Protein AF-A0A939Z9Q6-F1 (afdb_monomer)

Structure (mmCIF, N/CA/C/O backbone):
data_AF-A0A939Z9Q6-F1
#
_entry.id   AF-A0A939Z9Q6-F1
#
loop_
_atom_site.group_PDB
_atom_site.id
_atom_site.type_symbol
_atom_site.label_atom_id
_atom_site.label_alt_id
_atom_site.label_comp_id
_atom_site.label_asym_id
_atom_site.label_entity_id
_atom_site.label_seq_id
_atom_site.pdbx_PDB_ins_code
_atom_site.Cartn_x
_atom_site.Cartn_y
_atom_site.Cartn_z
_atom_site.occupancy
_atom_site.B_iso_or_equiv
_atom_site.auth_seq_id
_atom_site.auth_comp_id
_atom_site.auth_asym_id
_atom_site.auth_atom_id
_atom_site.pdbx_PDB_model_num
ATOM 1 N N . MET A 1 1 ? -40.295 -1.162 8.706 1.00 35.62 1 MET A N 1
ATOM 2 C CA . MET A 1 1 ? -39.148 -0.318 9.096 1.00 35.62 1 MET A CA 1
ATOM 3 C C . MET A 1 1 ? -37.948 -1.238 9.236 1.00 35.62 1 MET A C 1
ATOM 5 O O . MET A 1 1 ? -37.795 -1.880 10.264 1.00 35.62 1 MET A O 1
ATOM 9 N N . ALA A 1 2 ? -37.207 -1.435 8.145 1.00 33.62 2 ALA A N 1
ATOM 10 C CA . ALA A 1 2 ? -35.994 -2.243 8.157 1.00 33.62 2 ALA A CA 1
ATOM 11 C C . ALA A 1 2 ? -34.845 -1.337 8.605 1.00 33.62 2 ALA A C 1
ATOM 13 O O . ALA A 1 2 ? -34.666 -0.268 8.030 1.00 33.62 2 ALA A O 1
ATOM 14 N N . ASN A 1 3 ? -34.125 -1.742 9.651 1.00 34.44 3 ASN A N 1
ATOM 15 C CA . ASN A 1 3 ? -32.911 -1.071 10.098 1.00 34.44 3 ASN A CA 1
ATOM 16 C C . ASN A 1 3 ? -31.889 -1.083 8.957 1.00 34.44 3 ASN A C 1
ATOM 18 O O . ASN A 1 3 ? -31.290 -2.116 8.655 1.00 34.44 3 ASN A O 1
ATOM 22 N N . GLU A 1 4 ? -31.718 0.071 8.324 1.00 37.16 4 GLU A N 1
ATOM 23 C CA . GLU A 1 4 ? -30.599 0.387 7.453 1.00 37.16 4 GLU A CA 1
ATOM 24 C C . GLU A 1 4 ? -29.361 0.448 8.356 1.00 37.16 4 GLU A C 1
ATOM 26 O O . GLU A 1 4 ? -29.079 1.457 8.999 1.00 37.16 4 GLU A O 1
ATOM 31 N N . PHE A 1 5 ? -28.680 -0.689 8.525 1.00 41.81 5 PHE A N 1
ATOM 32 C CA . PHE A 1 5 ? -27.344 -0.681 9.106 1.00 41.81 5 PHE A CA 1
ATOM 33 C C . PHE A 1 5 ? -26.499 0.248 8.239 1.00 41.81 5 PHE A C 1
ATOM 35 O O . PHE A 1 5 ? -26.365 0.020 7.036 1.00 41.81 5 PHE A O 1
ATOM 42 N N . ASP A 1 6 ? -25.967 1.302 8.849 1.00 52.78 6 ASP A N 1
ATOM 43 C CA . ASP A 1 6 ? -25.009 2.209 8.233 1.00 52.78 6 ASP A CA 1
ATOM 44 C C . ASP A 1 6 ? -23.746 1.410 7.857 1.00 52.78 6 ASP A C 1
ATOM 46 O O . ASP A 1 6 ? -22.793 1.313 8.629 1.00 52.78 6 ASP A O 1
ATOM 50 N N . ASN A 1 7 ? -23.758 0.781 6.673 1.00 60.38 7 ASN A N 1
ATOM 51 C CA . ASN A 1 7 ? -22.701 -0.086 6.123 1.00 60.38 7 ASN A CA 1
ATOM 52 C C . ASN A 1 7 ? -21.362 0.646 5.909 1.00 60.38 7 ASN A C 1
ATOM 54 O O . ASN A 1 7 ? -20.427 0.090 5.336 1.00 60.38 7 ASN A O 1
ATOM 58 N N . THR A 1 8 ? -21.265 1.905 6.326 1.00 69.19 8 THR A N 1
ATOM 59 C CA . THR A 1 8 ? -20.089 2.747 6.154 1.00 69.19 8 THR A CA 1
ATOM 60 C C . THR A 1 8 ? -19.214 2.818 7.404 1.00 69.19 8 THR A C 1
ATOM 62 O O . THR A 1 8 ? -18.057 3.228 7.295 1.00 69.19 8 THR A O 1
ATOM 65 N N . LYS A 1 9 ? -19.721 2.398 8.574 1.00 82.88 9 LYS A N 1
ATOM 66 C CA . LYS A 1 9 ? -18.991 2.431 9.848 1.00 82.88 9 LYS A CA 1
ATOM 67 C C . LYS A 1 9 ? -18.775 1.033 10.406 1.00 82.88 9 LYS A C 1
ATOM 69 O O . LYS A 1 9 ? -19.718 0.288 10.654 1.00 82.88 9 LYS A O 1
ATOM 74 N N . GLY A 1 10 ? -17.517 0.707 10.669 1.00 86.81 10 GLY A N 1
ATOM 75 C CA . GLY A 1 10 ? -17.104 -0.576 11.213 1.00 86.81 10 GLY A CA 1
ATOM 76 C C . GLY A 1 10 ? -15.925 -1.180 10.464 1.00 86.81 10 GLY A C 1
ATOM 77 O O . GLY A 1 10 ? -15.583 -0.795 9.344 1.00 86.81 10 GLY A O 1
ATOM 78 N N . PHE A 1 11 ? -15.305 -2.161 11.112 1.00 90.62 11 PHE A N 1
ATOM 79 C CA . PHE A 1 11 ? -14.260 -2.966 10.500 1.00 90.62 11 PHE A CA 1
ATOM 80 C C . PHE A 1 11 ? -14.839 -4.224 9.866 1.00 90.62 11 PHE A C 1
ATOM 82 O O . PHE A 1 11 ? -15.727 -4.873 10.427 1.00 90.62 11 PHE A O 1
ATOM 89 N N . SER A 1 12 ? -14.265 -4.610 8.735 1.00 88.38 12 SER A N 1
ATOM 90 C CA . SER A 1 12 ? -14.662 -5.790 7.996 1.00 88.38 12 SER A CA 1
ATOM 91 C C . SER A 1 12 ? -14.357 -7.069 8.779 1.00 88.38 12 SER A C 1
ATOM 93 O O . SER A 1 12 ? -13.372 -7.165 9.522 1.00 88.38 12 SER A O 1
ATOM 95 N N . ARG A 1 13 ? -15.205 -8.085 8.574 1.00 86.62 13 ARG A N 1
ATOM 96 C CA . ARG A 1 13 ? -14.999 -9.459 9.076 1.00 86.62 13 ARG A CA 1
ATOM 97 C C . ARG A 1 13 ? -14.302 -10.376 8.060 1.00 86.62 13 ARG A C 1
ATOM 99 O O . ARG A 1 13 ? -14.075 -11.556 8.316 1.00 86.62 13 ARG A O 1
ATOM 106 N N . LEU A 1 14 ? -13.997 -9.851 6.874 1.00 85.69 14 LEU A N 1
ATOM 107 C CA . LEU A 1 14 ? -13.298 -10.587 5.822 1.00 85.69 14 LEU A CA 1
ATOM 108 C C . LEU A 1 14 ? -11.850 -10.967 6.165 1.00 85.69 14 LEU A C 1
ATOM 110 O O . LEU A 1 14 ? -11.441 -12.047 5.748 1.00 85.69 14 LEU A O 1
ATOM 114 N N . PRO A 1 15 ? -11.071 -10.179 6.934 1.00 85.06 15 PRO A N 1
ATOM 115 C CA . PRO A 1 15 ? -9.715 -10.569 7.321 1.00 85.06 15 PRO A CA 1
ATOM 116 C C . PRO A 1 15 ? -9.651 -11.887 8.107 1.00 85.06 15 PRO A C 1
ATOM 118 O O . PRO A 1 15 ? -8.626 -12.562 8.067 1.00 85.06 15 PRO A O 1
ATOM 121 N N . GLN A 1 16 ? -10.733 -12.270 8.797 1.00 81.06 16 GLN A N 1
ATOM 122 C CA . GLN A 1 16 ? -10.850 -13.551 9.498 1.00 81.06 16 GLN A CA 1
ATOM 123 C C . GLN A 1 16 ? -11.240 -14.715 8.569 1.00 81.06 16 GLN A C 1
ATOM 125 O O . GLN A 1 16 ? -11.123 -15.875 8.962 1.00 81.06 16 GLN A O 1
ATOM 130 N N . ASN A 1 17 ? -11.702 -14.440 7.344 1.00 87.38 17 ASN A N 1
ATOM 131 C CA . ASN A 1 17 ? -12.083 -15.473 6.387 1.00 87.38 17 ASN A CA 1
ATOM 132 C C . ASN A 1 17 ? -10.823 -16.088 5.734 1.00 87.38 17 ASN A C 1
ATOM 134 O O . ASN A 1 17 ? -10.041 -15.362 5.107 1.00 87.38 17 ASN A O 1
ATOM 138 N N . PRO A 1 18 ? -10.619 -17.419 5.816 1.00 87.69 18 PRO A N 1
ATOM 139 C CA . PRO A 1 18 ? -9.482 -18.081 5.177 1.00 87.69 18 PRO A CA 1
ATOM 140 C C . PRO A 1 18 ? -9.419 -17.870 3.657 1.00 87.69 18 PRO A C 1
ATOM 142 O O . PRO A 1 18 ? -8.317 -17.814 3.112 1.00 87.69 18 PRO A O 1
ATOM 145 N N . GLU A 1 19 ? -10.561 -17.708 2.982 1.00 89.69 19 GLU A N 1
ATOM 146 C CA . GLU A 1 19 ? -10.638 -17.453 1.537 1.00 89.69 19 GLU A CA 1
ATOM 147 C C . GLU A 1 19 ? -9.985 -16.113 1.167 1.00 89.69 19 GLU A C 1
ATOM 149 O O . GLU A 1 19 ? -9.129 -16.054 0.285 1.00 89.69 19 GLU A O 1
ATOM 154 N N . PHE A 1 20 ? -10.281 -15.050 1.923 1.00 90.75 20 PHE A N 1
ATOM 155 C CA . PHE A 1 20 ? -9.676 -13.731 1.716 1.00 90.75 20 PHE A CA 1
ATOM 156 C C . PHE A 1 20 ? -8.153 -13.767 1.913 1.00 90.75 20 PHE A C 1
ATOM 158 O O . PHE A 1 20 ? -7.384 -13.157 1.164 1.00 90.75 20 PHE A O 1
ATOM 165 N N . ILE A 1 21 ? -7.695 -14.508 2.924 1.00 90.62 21 ILE A N 1
ATOM 166 C CA . ILE A 1 21 ? -6.266 -14.685 3.188 1.00 90.62 21 ILE A CA 1
ATOM 167 C C . ILE A 1 21 ? -5.588 -15.484 2.069 1.00 90.62 21 ILE A C 1
ATOM 169 O O . ILE A 1 21 ? -4.436 -15.187 1.729 1.00 90.62 21 ILE A O 1
ATOM 173 N N . ASP A 1 22 ? -6.257 -16.478 1.481 1.00 92.19 22 ASP A N 1
ATOM 174 C CA . ASP A 1 22 ? -5.711 -17.204 0.333 1.00 92.19 22 ASP A CA 1
ATOM 175 C C . ASP A 1 22 ? -5.616 -16.318 -0.914 1.00 92.19 22 ASP A C 1
ATOM 177 O O . ASP A 1 22 ? -4.564 -16.287 -1.559 1.00 92.19 22 ASP A O 1
ATOM 181 N N . ASP A 1 23 ? -6.624 -15.484 -1.175 1.00 92.94 23 ASP A N 1
ATOM 182 C CA . ASP A 1 23 ? -6.569 -14.472 -2.233 1.00 92.94 23 ASP A CA 1
ATOM 183 C C . ASP A 1 23 ? -5.412 -13.488 -2.022 1.00 92.94 23 ASP A C 1
ATOM 185 O O . ASP A 1 23 ? -4.654 -13.188 -2.954 1.00 92.94 23 ASP A O 1
ATOM 189 N N . MET A 1 24 ? -5.189 -13.033 -0.785 1.00 94.38 24 MET A N 1
ATOM 190 C CA . MET A 1 24 ? -4.053 -12.172 -0.442 1.00 94.38 24 MET A CA 1
ATOM 191 C C . MET A 1 24 ? -2.714 -12.878 -0.689 1.00 94.38 24 MET A C 1
ATOM 193 O O . MET A 1 24 ? -1.799 -12.304 -1.293 1.00 94.38 24 MET A O 1
ATOM 197 N N . LYS A 1 25 ? -2.589 -14.156 -0.305 1.00 93.88 25 LYS A N 1
ATOM 198 C CA . LYS A 1 25 ? -1.399 -14.967 -0.616 1.00 93.88 25 LYS A CA 1
ATOM 199 C C . LYS A 1 25 ? -1.210 -15.113 -2.120 1.00 93.88 25 LYS A C 1
ATOM 201 O O . LYS A 1 25 ? -0.086 -14.963 -2.605 1.00 93.88 25 LYS A O 1
ATOM 206 N N . LYS A 1 26 ? -2.275 -15.396 -2.869 1.00 93.94 26 LYS A N 1
ATOM 207 C CA . LYS A 1 26 ? -2.253 -15.535 -4.328 1.00 93.94 26 LYS A CA 1
ATOM 208 C C . LYS A 1 26 ? -1.806 -14.237 -4.989 1.00 93.94 26 LYS A C 1
ATOM 210 O O . LYS A 1 26 ? -0.935 -14.282 -5.856 1.00 93.94 26 LYS A O 1
ATOM 215 N N . TYR A 1 27 ? -2.299 -13.089 -4.531 1.00 93.06 27 TYR A N 1
ATOM 216 C CA . TYR A 1 27 ? -1.882 -11.770 -5.002 1.00 93.06 27 TYR A CA 1
ATOM 217 C C . TYR A 1 27 ? -0.390 -11.494 -4.751 1.00 93.06 27 TYR A C 1
ATOM 219 O O . TYR A 1 27 ? 0.339 -11.100 -5.670 1.00 93.06 27 TYR A O 1
ATOM 227 N N . LEU A 1 28 ? 0.103 -11.764 -3.537 1.00 92.12 28 LEU A N 1
ATOM 228 C CA . LEU A 1 28 ? 1.521 -11.596 -3.198 1.00 92.12 28 LEU A CA 1
ATOM 229 C C . LEU A 1 28 ? 2.416 -12.551 -4.001 1.00 92.12 28 LEU A C 1
ATOM 231 O O . LEU A 1 28 ? 3.438 -12.132 -4.543 1.00 92.12 28 LEU A O 1
ATOM 235 N N . ARG A 1 29 ? 2.016 -13.820 -4.152 1.00 92.19 29 ARG A N 1
ATOM 236 C CA . ARG A 1 29 ? 2.731 -14.802 -4.985 1.00 92.19 29 ARG A CA 1
ATOM 237 C C . ARG A 1 29 ? 2.717 -14.419 -6.460 1.00 92.19 29 ARG A C 1
ATOM 239 O O . ARG A 1 29 ? 3.704 -14.650 -7.145 1.00 92.19 29 ARG A O 1
ATOM 246 N N . LYS A 1 30 ? 1.624 -13.843 -6.963 1.00 91.19 30 LYS A N 1
ATOM 247 C CA . LYS A 1 30 ? 1.538 -13.350 -8.342 1.00 91.19 30 LYS A CA 1
ATOM 248 C C . LYS A 1 30 ? 2.529 -12.206 -8.558 1.00 91.19 30 LYS A C 1
ATOM 250 O O . LYS A 1 30 ? 3.285 -12.239 -9.521 1.00 91.19 30 LYS A O 1
ATOM 255 N N . THR A 1 31 ? 2.591 -11.261 -7.619 1.00 86.19 31 THR A N 1
ATOM 256 C CA . THR A 1 31 ? 3.585 -10.172 -7.618 1.00 86.19 31 THR A CA 1
ATOM 257 C C . THR A 1 31 ? 5.016 -10.716 -7.606 1.00 86.19 31 THR A C 1
ATOM 259 O O . THR A 1 31 ? 5.846 -10.284 -8.403 1.00 86.19 31 THR A O 1
ATOM 262 N N . LEU A 1 32 ? 5.286 -11.722 -6.768 1.00 86.88 32 LEU A N 1
ATOM 263 C CA . LEU A 1 32 ? 6.575 -12.414 -6.717 1.00 86.88 32 LEU A CA 1
ATOM 264 C C . LEU A 1 32 ? 6.919 -13.093 -8.053 1.00 86.88 32 LEU A C 1
ATOM 266 O O . LEU A 1 32 ? 8.017 -12.910 -8.569 1.00 86.88 32 LEU A O 1
ATOM 270 N N . LYS A 1 33 ? 5.977 -13.847 -8.634 1.00 89.06 33 LYS A N 1
ATOM 271 C CA . LYS A 1 33 ? 6.156 -14.520 -9.929 1.00 89.06 33 LYS A CA 1
ATOM 272 C C . LYS A 1 33 ? 6.471 -13.520 -11.036 1.00 89.06 33 LYS A C 1
ATOM 274 O O . LYS A 1 33 ? 7.398 -13.756 -11.800 1.00 89.06 33 LYS A O 1
ATOM 279 N N . TYR A 1 34 ? 5.753 -12.399 -11.102 1.00 86.50 34 TYR A N 1
ATOM 280 C CA . TYR A 1 34 ? 6.042 -11.368 -12.097 1.00 86.50 34 TYR A CA 1
ATOM 281 C C . TYR A 1 34 ? 7.429 -10.766 -11.920 1.00 86.50 34 TYR A C 1
ATOM 283 O O . TYR A 1 34 ? 8.133 -10.647 -12.912 1.00 86.50 34 TYR A O 1
ATOM 291 N N . ALA A 1 35 ? 7.847 -10.460 -10.688 1.00 83.62 35 ALA A N 1
ATOM 292 C CA . ALA A 1 35 ? 9.195 -9.957 -10.431 1.00 83.62 35 ALA A CA 1
ATOM 293 C C . ALA A 1 35 ? 10.280 -10.962 -10.864 1.00 83.62 35 ALA A C 1
ATOM 295 O O . ALA A 1 35 ? 11.277 -10.572 -11.464 1.00 83.62 35 ALA A O 1
ATOM 296 N N . MET A 1 36 ? 10.067 -12.258 -10.616 1.00 85.12 36 MET A N 1
ATOM 297 C CA . MET A 1 36 ? 11.006 -13.317 -11.003 1.00 85.12 36 MET A CA 1
ATOM 298 C C . MET A 1 36 ? 11.053 -13.561 -12.515 1.00 85.12 36 MET A C 1
ATOM 300 O O . MET A 1 36 ? 12.114 -13.876 -13.041 1.00 85.12 36 MET A O 1
ATOM 304 N N . ILE A 1 37 ? 9.925 -13.417 -13.216 1.00 88.38 37 ILE A N 1
ATOM 305 C CA . ILE A 1 37 ? 9.831 -13.624 -14.670 1.00 88.38 37 ILE A CA 1
ATOM 306 C C . ILE A 1 37 ? 10.294 -12.382 -15.443 1.00 88.38 37 ILE A C 1
ATOM 308 O O . ILE A 1 37 ? 10.905 -12.508 -16.501 1.00 88.38 37 ILE A O 1
ATOM 312 N N . SER A 1 38 ? 10.045 -11.171 -14.936 1.00 85.56 38 SER A N 1
ATOM 313 C CA . SER A 1 38 ? 10.388 -9.939 -15.654 1.00 85.56 38 SER A CA 1
ATOM 314 C C . SER A 1 38 ? 11.895 -9.731 -15.781 1.00 85.56 38 SER A C 1
ATOM 316 O O . SER A 1 38 ? 12.354 -9.262 -16.816 1.00 85.56 38 SER A O 1
ATOM 318 N N . VAL A 1 39 ? 12.673 -10.091 -14.756 1.00 85.62 39 VAL A N 1
ATOM 319 C CA . VAL A 1 39 ? 14.136 -9.913 -14.753 1.00 85.62 39 VAL A CA 1
ATOM 320 C C . VAL A 1 39 ? 14.832 -10.670 -15.900 1.00 85.62 39 VAL A C 1
ATOM 322 O O . VAL A 1 39 ? 15.551 -10.017 -16.658 1.00 85.62 39 VAL A O 1
ATOM 325 N N . PRO A 1 40 ? 14.625 -11.989 -16.108 1.00 85.44 40 PRO A N 1
ATOM 326 C CA . PRO A 1 40 ? 15.260 -12.703 -17.215 1.00 85.44 40 PRO A CA 1
ATOM 327 C C . PRO A 1 40 ? 14.759 -12.233 -18.583 1.00 85.44 40 PRO A C 1
ATOM 329 O O . PRO A 1 40 ? 15.553 -12.164 -19.515 1.00 85.44 40 PRO A O 1
ATOM 332 N N . ILE A 1 41 ? 13.484 -11.849 -18.715 1.00 89.69 41 ILE A N 1
ATOM 333 C CA . ILE A 1 41 ? 12.963 -11.292 -19.975 1.00 89.69 41 ILE A CA 1
ATOM 334 C C . ILE A 1 41 ? 13.691 -9.991 -20.323 1.00 89.69 41 ILE A C 1
ATOM 336 O O . ILE A 1 41 ? 14.186 -9.846 -21.438 1.00 89.69 41 ILE A O 1
ATOM 340 N N . ILE A 1 42 ? 13.802 -9.064 -19.367 1.00 86.12 42 ILE A N 1
ATOM 341 C CA . ILE A 1 42 ? 14.524 -7.799 -19.563 1.00 86.12 42 ILE A CA 1
ATOM 342 C C . ILE A 1 42 ? 15.987 -8.074 -19.921 1.00 86.12 42 ILE A C 1
ATOM 344 O O . ILE A 1 42 ? 16.526 -7.437 -20.822 1.00 86.12 42 ILE A O 1
ATOM 348 N N . TYR A 1 43 ? 16.617 -9.053 -19.273 1.00 84.00 43 TYR A N 1
ATOM 349 C CA . TYR A 1 43 ? 17.988 -9.441 -19.586 1.00 84.00 43 TYR A CA 1
ATOM 350 C C . TYR A 1 43 ? 18.148 -9.953 -21.023 1.00 84.00 43 TYR A C 1
ATOM 352 O O . TYR A 1 43 ? 19.028 -9.482 -21.740 1.00 84.00 43 TYR A O 1
ATOM 360 N N . ILE A 1 44 ? 17.273 -10.858 -21.474 1.00 88.44 44 ILE A N 1
ATOM 361 C CA . ILE A 1 44 ? 17.285 -11.370 -22.853 1.00 88.44 44 ILE A CA 1
ATOM 362 C C . ILE A 1 44 ? 17.115 -10.220 -23.852 1.00 88.44 44 ILE A C 1
ATOM 364 O O . ILE A 1 44 ? 17.838 -10.154 -24.843 1.00 88.44 44 ILE A O 1
ATOM 368 N N . VAL A 1 45 ? 16.214 -9.274 -23.572 1.00 88.88 45 VAL A N 1
ATOM 369 C CA . VAL A 1 45 ? 16.022 -8.082 -24.413 1.00 88.88 45 VAL A CA 1
ATOM 370 C C . VAL A 1 45 ? 17.300 -7.242 -24.486 1.00 88.88 45 VAL A C 1
ATOM 372 O O . VAL A 1 45 ? 17.703 -6.847 -25.579 1.00 88.88 45 VAL A O 1
ATOM 375 N N . VAL A 1 46 ? 17.979 -7.012 -23.357 1.00 84.06 46 VAL A N 1
ATOM 376 C CA . VAL A 1 46 ? 19.261 -6.289 -23.330 1.00 84.06 46 VAL A CA 1
ATOM 377 C C . VAL A 1 46 ? 20.316 -7.021 -24.165 1.00 84.06 46 VAL A C 1
ATOM 379 O O . VAL A 1 46 ? 20.995 -6.376 -24.963 1.00 84.06 46 VAL A O 1
ATOM 382 N N . LEU A 1 47 ? 20.421 -8.351 -24.064 1.00 83.25 47 LEU A N 1
ATOM 383 C CA . LEU A 1 47 ? 21.357 -9.152 -24.867 1.00 83.25 47 LEU A CA 1
ATOM 384 C C . LEU A 1 47 ? 21.079 -9.059 -26.373 1.00 83.25 47 LEU A C 1
ATOM 386 O O . LEU A 1 47 ? 22.009 -8.892 -27.158 1.00 83.25 47 LEU A O 1
ATOM 390 N N . ILE A 1 48 ? 19.811 -9.118 -26.786 1.00 86.88 48 ILE A N 1
ATOM 391 C CA . ILE A 1 48 ? 19.429 -8.982 -28.199 1.00 86.88 48 ILE A CA 1
ATOM 392 C C . ILE A 1 48 ? 19.801 -7.590 -28.722 1.00 86.88 48 ILE A C 1
ATOM 394 O O . ILE A 1 48 ? 20.406 -7.474 -29.787 1.00 86.88 48 ILE A O 1
ATOM 398 N N . ILE A 1 49 ? 19.493 -6.534 -27.961 1.00 83.06 49 ILE A N 1
ATOM 399 C CA . ILE A 1 49 ? 19.861 -5.156 -28.324 1.00 83.06 49 ILE A CA 1
ATOM 400 C C . ILE A 1 49 ? 21.381 -5.031 -28.452 1.00 83.06 49 ILE A C 1
ATOM 402 O O . ILE A 1 49 ? 21.863 -4.433 -29.411 1.00 83.06 49 ILE A O 1
ATOM 406 N N . THR A 1 50 ? 22.126 -5.642 -27.526 1.00 76.44 50 THR A N 1
ATOM 407 C CA . THR A 1 50 ? 23.595 -5.695 -27.565 1.00 76.44 50 THR A CA 1
ATOM 408 C C . THR A 1 50 ? 24.079 -6.289 -28.877 1.00 76.44 50 THR A C 1
ATOM 410 O O . THR A 1 50 ? 24.826 -5.645 -29.604 1.00 76.44 50 THR A O 1
ATOM 413 N N . ALA A 1 51 ? 23.603 -7.492 -29.208 1.00 78.50 51 ALA A N 1
ATOM 414 C CA . ALA A 1 51 ? 24.025 -8.226 -30.392 1.00 78.50 51 ALA A CA 1
ATOM 415 C C . ALA A 1 51 ? 23.728 -7.455 -31.688 1.00 78.50 51 ALA A C 1
ATOM 417 O O . ALA A 1 51 ? 24.581 -7.379 -32.570 1.00 78.50 51 ALA A O 1
ATOM 418 N N . ILE A 1 52 ? 22.548 -6.830 -31.790 1.00 82.88 52 ILE A N 1
ATOM 419 C CA . ILE A 1 52 ? 22.163 -6.030 -32.962 1.00 82.88 52 ILE A CA 1
ATOM 420 C C . ILE A 1 52 ? 23.042 -4.781 -33.097 1.00 82.88 52 ILE A C 1
ATOM 422 O O . ILE A 1 52 ? 23.452 -4.442 -34.206 1.00 82.88 52 ILE A O 1
ATOM 426 N N . VAL A 1 53 ? 23.324 -4.081 -31.994 1.00 76.69 53 VAL A N 1
ATOM 427 C CA . VAL A 1 53 ? 24.165 -2.873 -32.009 1.00 76.69 53 VAL A CA 1
ATOM 428 C C . VAL A 1 53 ? 25.604 -3.225 -32.378 1.00 76.69 53 VAL A C 1
ATOM 430 O O . VAL A 1 53 ? 26.177 -2.557 -33.239 1.00 76.69 53 VAL A O 1
ATOM 433 N N . SER A 1 54 ? 26.153 -4.294 -31.795 1.00 71.00 54 SER A N 1
ATOM 434 C CA . SER A 1 54 ? 27.487 -4.806 -32.124 1.00 71.00 54 SER A CA 1
ATOM 435 C C . SER A 1 54 ? 27.609 -5.213 -33.595 1.00 71.00 54 SER A C 1
ATOM 437 O O . SER A 1 54 ? 28.656 -5.001 -34.191 1.00 71.00 54 SER A O 1
ATOM 439 N N . ALA A 1 55 ? 26.546 -5.747 -34.204 1.00 74.44 55 ALA A N 1
ATOM 440 C CA . ALA A 1 55 ? 26.551 -6.140 -35.614 1.00 74.44 55 ALA A CA 1
ATOM 441 C C . ALA A 1 55 ? 26.421 -4.962 -36.604 1.00 74.44 55 ALA A C 1
ATOM 443 O O . ALA A 1 55 ? 26.705 -5.137 -37.785 1.00 74.44 55 ALA A O 1
ATOM 444 N N . LYS A 1 56 ? 25.948 -3.783 -36.164 1.00 72.31 56 LYS A N 1
ATOM 445 C CA . LYS A 1 56 ? 25.596 -2.652 -37.051 1.00 72.31 56 LYS A CA 1
ATOM 446 C C . LYS A 1 56 ? 26.579 -1.476 -37.055 1.00 72.31 56 LYS A C 1
ATOM 448 O O . LYS A 1 56 ? 26.382 -0.566 -37.859 1.00 72.31 56 LYS A O 1
ATOM 453 N N . LYS A 1 57 ? 27.578 -1.416 -36.167 1.00 62.19 57 LYS A N 1
ATOM 454 C CA . LYS A 1 57 ? 28.496 -0.263 -36.084 1.00 62.19 57 LYS A CA 1
ATOM 455 C C . LYS A 1 57 ? 29.964 -0.664 -35.956 1.00 62.19 57 LYS A C 1
ATOM 457 O O . LYS A 1 57 ? 30.362 -1.188 -34.922 1.00 62.19 57 LYS A O 1
ATOM 462 N N . ASP A 1 58 ? 30.776 -0.201 -36.904 1.00 59.06 58 ASP A N 1
ATOM 463 C CA . ASP A 1 58 ? 32.248 -0.269 -36.910 1.00 59.06 58 ASP A CA 1
ATOM 464 C C . ASP A 1 58 ? 32.935 0.707 -35.922 1.00 59.06 58 ASP A C 1
ATOM 466 O O . ASP A 1 58 ? 34.024 1.208 -36.185 1.00 59.06 58 ASP A O 1
ATOM 470 N N . GLY A 1 59 ? 32.317 1.046 -34.783 1.00 55.41 59 GLY A N 1
ATOM 471 C CA . GLY A 1 59 ? 32.880 2.107 -33.928 1.00 55.41 59 GLY A CA 1
ATOM 472 C C . GLY A 1 59 ? 32.343 2.271 -32.510 1.00 55.41 59 GLY A C 1
ATOM 473 O O . GLY A 1 59 ? 32.743 3.214 -31.832 1.00 55.41 59 GLY A O 1
ATOM 474 N N . LEU A 1 60 ? 31.453 1.397 -32.029 1.00 56.66 60 LEU A N 1
ATOM 475 C CA . LEU A 1 60 ? 31.183 1.301 -30.590 1.00 56.66 60 LEU A CA 1
ATOM 476 C C . LEU A 1 60 ? 31.900 0.069 -30.049 1.00 56.66 60 LEU A C 1
ATOM 478 O O . LEU A 1 60 ? 31.521 -1.059 -30.348 1.00 56.66 60 LEU A O 1
ATOM 482 N N . ASP A 1 61 ? 32.951 0.312 -29.270 1.00 67.25 61 ASP A N 1
ATOM 483 C CA . ASP A 1 61 ? 33.795 -0.732 -28.706 1.00 67.25 61 ASP A CA 1
ATOM 484 C C . ASP A 1 61 ? 32.975 -1.636 -27.766 1.00 67.25 61 ASP A C 1
ATOM 486 O O . ASP A 1 61 ? 32.289 -1.175 -26.843 1.00 67.25 61 ASP A O 1
ATOM 490 N N . MET A 1 62 ? 33.060 -2.948 -27.989 1.00 65.25 62 MET A N 1
ATOM 491 C CA . MET A 1 62 ? 32.420 -3.985 -27.174 1.00 65.25 62 MET A CA 1
ATOM 492 C C . MET A 1 62 ? 32.797 -3.844 -25.687 1.00 65.25 62 MET A C 1
ATOM 494 O O . MET A 1 62 ? 31.999 -4.168 -24.801 1.00 65.25 62 MET A O 1
ATOM 498 N N . ARG A 1 63 ? 33.980 -3.271 -25.404 1.00 70.81 63 ARG A N 1
ATOM 499 C CA . ARG A 1 63 ? 34.441 -2.917 -24.052 1.00 70.81 63 ARG A CA 1
ATOM 500 C C . ARG A 1 63 ? 33.544 -1.925 -23.319 1.00 70.81 63 ARG A C 1
ATOM 502 O O . ARG A 1 63 ? 33.512 -1.969 -22.095 1.00 70.81 63 ARG A O 1
ATOM 509 N N . THR A 1 64 ? 32.831 -1.041 -24.013 1.00 71.75 64 THR A N 1
ATOM 510 C CA . THR A 1 64 ? 31.945 -0.052 -23.375 1.00 71.75 64 THR A CA 1
ATOM 511 C C . THR A 1 64 ? 30.535 -0.602 -23.181 1.00 71.75 64 THR A C 1
ATOM 513 O O . THR A 1 64 ? 29.875 -0.283 -22.194 1.00 71.75 64 THR A O 1
ATOM 516 N N . PHE A 1 65 ? 30.075 -1.469 -24.084 1.00 73.44 65 PHE A N 1
ATOM 517 C CA . PHE A 1 65 ? 28.717 -2.000 -24.031 1.00 73.44 65 PHE A CA 1
ATOM 518 C C . PHE A 1 65 ? 28.534 -3.032 -22.903 1.00 73.44 65 PHE A C 1
ATOM 520 O O . PHE A 1 65 ? 27.566 -2.957 -22.142 1.00 73.44 65 PHE A O 1
ATOM 527 N N . ILE A 1 66 ? 29.465 -3.986 -22.767 1.00 77.12 66 ILE A N 1
ATOM 528 C CA . ILE A 1 66 ? 29.367 -5.074 -21.777 1.00 77.12 66 ILE A CA 1
ATOM 529 C C . ILE A 1 66 ? 29.203 -4.536 -20.339 1.00 77.12 66 ILE A C 1
ATOM 531 O O . ILE A 1 66 ? 28.276 -4.974 -19.653 1.00 77.12 66 ILE A O 1
ATOM 535 N N . PRO A 1 67 ? 30.010 -3.562 -19.866 1.00 82.56 67 PRO A N 1
ATOM 536 C CA . PRO A 1 67 ? 29.839 -2.996 -18.530 1.00 82.56 67 PRO A CA 1
ATOM 537 C C . PRO A 1 67 ? 28.471 -2.341 -18.320 1.00 82.56 67 PRO A C 1
ATOM 539 O O . PRO A 1 67 ? 27.864 -2.531 -17.269 1.00 82.56 67 PRO A O 1
ATOM 542 N N . VAL A 1 68 ? 27.947 -1.616 -19.316 1.00 81.31 68 VAL A N 1
ATOM 543 C CA . VAL A 1 68 ? 26.624 -0.972 -19.223 1.00 81.31 68 VAL A CA 1
ATOM 544 C C . VAL A 1 68 ? 25.516 -2.018 -19.091 1.00 81.31 68 VAL A C 1
ATOM 546 O O . VAL A 1 68 ? 24.646 -1.882 -18.230 1.00 81.31 68 VAL A O 1
ATOM 549 N N . ALA A 1 69 ? 25.567 -3.093 -19.883 1.00 79.56 69 ALA A N 1
ATOM 550 C CA . ALA A 1 69 ? 24.605 -4.190 -19.794 1.00 79.56 69 ALA A CA 1
ATOM 551 C C . ALA A 1 69 ? 24.638 -4.883 -18.421 1.00 79.56 69 ALA A C 1
ATOM 553 O O . ALA A 1 69 ? 23.584 -5.164 -17.847 1.00 79.56 69 ALA A O 1
ATOM 554 N N . ILE A 1 70 ? 25.835 -5.106 -17.866 1.00 84.38 70 ILE A N 1
ATOM 555 C CA . ILE A 1 70 ? 26.018 -5.685 -16.528 1.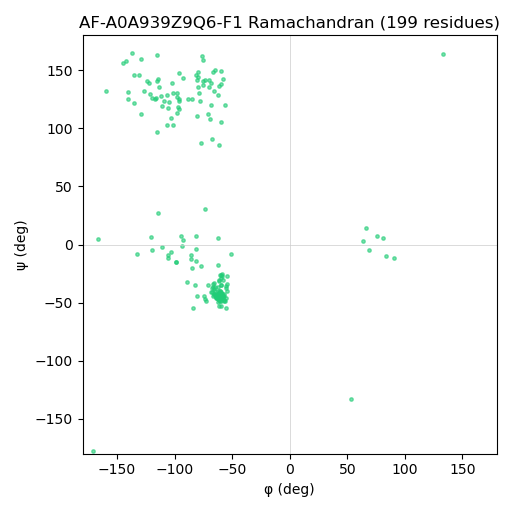00 84.38 70 ILE A CA 1
ATOM 556 C C . ILE A 1 70 ? 25.441 -4.763 -15.450 1.00 84.38 70 ILE A C 1
ATOM 558 O O . ILE A 1 70 ? 24.726 -5.234 -14.567 1.00 84.38 70 ILE A O 1
ATOM 562 N N . VAL A 1 71 ? 25.705 -3.455 -15.524 1.00 87.75 71 VAL A N 1
ATOM 563 C CA . VAL A 1 71 ? 25.175 -2.477 -14.559 1.00 87.75 71 VAL A CA 1
ATOM 564 C C . VAL A 1 71 ? 23.648 -2.432 -14.611 1.00 87.75 71 VAL A C 1
ATOM 566 O O . VAL A 1 71 ? 22.999 -2.487 -13.566 1.00 87.75 71 VAL A O 1
ATOM 569 N N . LEU A 1 72 ? 23.055 -2.393 -15.808 1.00 84.88 72 LEU A N 1
ATOM 570 C CA . LEU A 1 72 ? 21.600 -2.421 -15.965 1.00 84.88 72 LEU A CA 1
ATOM 571 C C . LEU A 1 72 ? 21.001 -3.712 -15.401 1.00 84.88 72 LEU A C 1
ATOM 573 O O . LEU A 1 72 ? 20.049 -3.653 -14.622 1.00 84.88 72 LEU A O 1
ATOM 577 N N . LEU A 1 73 ? 21.586 -4.869 -15.725 1.00 86.25 73 LEU A N 1
ATOM 578 C CA . LEU A 1 73 ? 21.165 -6.152 -15.166 1.00 86.25 73 LEU A CA 1
ATOM 579 C C . LEU A 1 73 ? 21.226 -6.143 -13.636 1.00 86.25 73 LEU A C 1
ATOM 581 O O . LEU A 1 73 ? 20.256 -6.535 -12.988 1.00 86.25 73 LEU A O 1
ATOM 585 N N . ALA A 1 74 ? 22.332 -5.670 -13.058 1.00 89.19 74 ALA A N 1
ATOM 586 C CA . ALA A 1 74 ? 22.506 -5.596 -11.614 1.00 89.19 74 ALA A CA 1
ATOM 587 C C . ALA A 1 74 ? 21.398 -4.761 -10.956 1.00 89.19 74 ALA A C 1
ATOM 589 O O . ALA A 1 74 ? 20.821 -5.194 -9.959 1.00 89.19 74 ALA A O 1
ATOM 590 N N . ILE A 1 75 ? 21.025 -3.619 -11.545 1.00 89.56 75 ILE A N 1
ATOM 591 C CA . ILE A 1 75 ? 19.916 -2.787 -11.054 1.00 89.56 75 ILE A CA 1
ATOM 592 C C . ILE A 1 75 ? 18.597 -3.575 -11.052 1.00 89.56 75 ILE A C 1
ATOM 594 O O . ILE A 1 75 ? 17.900 -3.600 -10.034 1.00 89.56 75 ILE A O 1
ATOM 598 N N . PHE A 1 76 ? 18.256 -4.256 -12.150 1.00 87.06 76 PHE A N 1
ATOM 599 C CA . PHE A 1 76 ? 17.014 -5.036 -12.229 1.00 87.06 76 PHE A CA 1
ATOM 600 C C . PHE A 1 76 ? 16.998 -6.226 -11.268 1.00 87.06 76 PHE A C 1
ATOM 602 O O . PHE A 1 76 ? 15.971 -6.488 -10.639 1.00 87.06 76 PHE A O 1
ATOM 609 N N . VAL A 1 77 ? 18.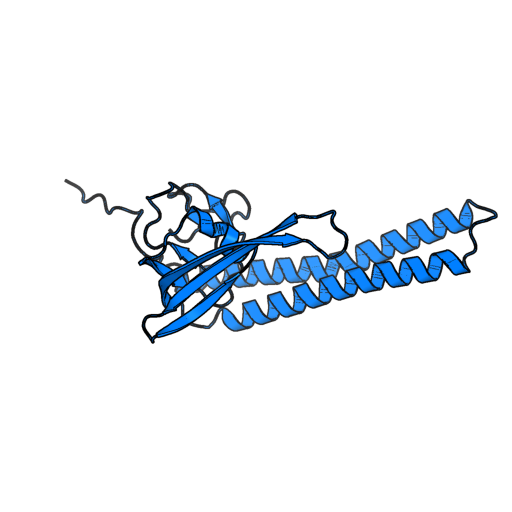131 -6.910 -11.098 1.00 88.69 77 VAL A N 1
ATOM 610 C CA . VAL A 1 77 ? 18.284 -8.001 -10.128 1.00 88.69 77 VAL A CA 1
ATOM 611 C C . VAL A 1 77 ? 18.094 -7.483 -8.703 1.00 88.69 77 VAL A C 1
ATOM 613 O O . VAL A 1 77 ? 17.329 -8.074 -7.943 1.00 88.69 77 VAL A O 1
ATOM 616 N N . ILE A 1 78 ? 18.706 -6.348 -8.344 1.00 91.44 78 ILE A N 1
ATOM 617 C CA . ILE A 1 78 ? 18.546 -5.726 -7.020 1.00 91.44 78 ILE A CA 1
ATOM 618 C C . ILE A 1 78 ? 17.078 -5.367 -6.764 1.00 91.44 78 ILE A C 1
ATOM 620 O O . ILE A 1 78 ? 16.542 -5.681 -5.698 1.00 91.44 78 ILE A O 1
ATOM 624 N N . ILE A 1 79 ? 16.399 -4.751 -7.737 1.00 89.25 79 ILE A N 1
ATOM 625 C CA . ILE A 1 79 ? 14.967 -4.431 -7.629 1.00 89.25 79 ILE A CA 1
ATOM 626 C C . ILE A 1 79 ? 14.148 -5.715 -7.440 1.00 89.25 79 ILE A C 1
ATOM 628 O O . ILE A 1 79 ? 13.309 -5.778 -6.537 1.00 89.25 79 ILE A O 1
ATOM 632 N N . GLY A 1 80 ? 14.420 -6.752 -8.238 1.00 89.44 80 GLY A N 1
ATOM 633 C CA . GLY A 1 80 ? 13.767 -8.056 -8.138 1.00 89.44 80 GLY A CA 1
ATOM 634 C C . GLY A 1 80 ? 13.924 -8.681 -6.751 1.00 89.44 80 GLY A C 1
ATOM 635 O O . GLY A 1 80 ? 12.927 -9.055 -6.131 1.00 89.44 80 GLY A O 1
ATOM 636 N N . ILE A 1 81 ? 15.146 -8.711 -6.212 1.00 90.94 81 ILE A N 1
ATOM 637 C CA . ILE A 1 81 ? 15.445 -9.225 -4.866 1.00 90.94 81 ILE A CA 1
ATOM 638 C C . ILE A 1 81 ? 14.695 -8.423 -3.795 1.00 90.94 81 ILE A C 1
ATOM 640 O O . ILE A 1 81 ? 14.061 -9.012 -2.917 1.00 90.94 81 ILE A O 1
ATOM 644 N N . CYS A 1 82 ? 14.699 -7.091 -3.878 1.00 91.00 82 CYS A N 1
ATOM 645 C CA . CYS A 1 82 ? 13.966 -6.231 -2.947 1.00 91.00 82 CYS A CA 1
ATOM 646 C C . CYS A 1 82 ? 12.460 -6.541 -2.937 1.00 91.00 82 CYS A C 1
ATOM 648 O O . CYS A 1 82 ? 11.856 -6.671 -1.865 1.00 91.00 82 CYS A O 1
ATOM 650 N N . VAL A 1 83 ? 11.850 -6.710 -4.116 1.00 88.25 83 VAL A N 1
ATOM 651 C CA . VAL A 1 83 ? 10.434 -7.092 -4.247 1.00 88.25 83 VAL A CA 1
ATOM 652 C C . VAL A 1 83 ? 10.190 -8.499 -3.696 1.00 88.25 83 VAL A C 1
ATOM 654 O O . VAL A 1 83 ? 9.197 -8.712 -2.991 1.00 88.25 83 VAL A O 1
ATOM 657 N N . CYS A 1 84 ? 11.104 -9.441 -3.946 1.00 89.94 84 CYS A N 1
ATOM 658 C CA . CYS A 1 84 ? 11.019 -10.806 -3.432 1.00 89.94 84 CYS A CA 1
ATOM 659 C C . CYS A 1 84 ? 11.031 -10.837 -1.902 1.00 89.94 84 CYS A C 1
ATOM 661 O O . CYS A 1 84 ? 10.108 -11.373 -1.286 1.00 89.94 84 CYS A O 1
ATOM 663 N N . ILE A 1 85 ? 12.025 -10.199 -1.279 1.00 91.62 85 ILE A N 1
ATOM 664 C CA . ILE A 1 85 ? 12.162 -10.131 0.181 1.00 91.62 85 ILE A CA 1
ATOM 665 C C . ILE A 1 85 ? 10.930 -9.468 0.806 1.00 91.62 85 ILE A C 1
ATOM 667 O O . ILE A 1 85 ? 10.390 -9.969 1.794 1.00 91.62 85 ILE A O 1
ATOM 671 N N . SER A 1 86 ? 10.458 -8.358 0.232 1.00 88.19 86 SER A N 1
ATOM 672 C CA . SER A 1 86 ? 9.264 -7.657 0.717 1.00 88.19 86 SER A CA 1
ATOM 673 C C . SER A 1 86 ? 8.014 -8.545 0.659 1.00 88.19 86 SER A C 1
ATOM 675 O O . SER A 1 86 ? 7.280 -8.654 1.644 1.00 88.19 86 SER A O 1
ATOM 677 N N . SER A 1 87 ? 7.808 -9.250 -0.457 1.00 89.50 87 SER A N 1
ATOM 678 C CA . SER A 1 87 ? 6.655 -10.136 -0.655 1.00 89.50 87 SER A CA 1
ATOM 679 C C . SER A 1 87 ? 6.680 -11.331 0.299 1.00 89.50 87 SER A C 1
ATOM 681 O O . SER A 1 87 ? 5.665 -11.635 0.922 1.00 89.50 87 SER A O 1
ATOM 683 N N . LEU A 1 88 ? 7.840 -11.970 0.486 1.00 90.62 88 LEU A N 1
ATOM 684 C CA . LEU A 1 88 ? 8.001 -13.088 1.423 1.00 90.62 88 LEU A CA 1
ATOM 685 C C . LEU A 1 88 ? 7.760 -12.657 2.874 1.00 90.62 88 LEU A C 1
ATOM 687 O O . LEU A 1 88 ? 7.039 -13.332 3.610 1.00 90.62 88 LEU A O 1
ATOM 691 N N . ARG A 1 89 ? 8.295 -11.496 3.276 1.00 91.31 89 ARG A N 1
ATOM 692 C CA . ARG A 1 89 ? 8.032 -10.913 4.6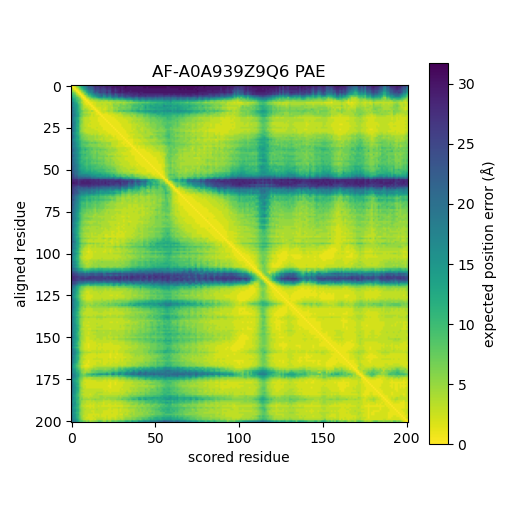02 1.00 91.31 89 ARG A CA 1
ATOM 693 C C . ARG A 1 89 ? 6.548 -10.634 4.816 1.00 91.31 89 ARG A C 1
ATOM 695 O O . ARG A 1 89 ? 6.042 -10.885 5.905 1.00 91.31 89 ARG A O 1
ATOM 702 N N . ASN A 1 90 ? 5.857 -10.117 3.801 1.00 90.50 90 ASN A N 1
ATOM 703 C CA . ASN A 1 90 ? 4.420 -9.867 3.866 1.00 90.50 90 ASN A CA 1
ATOM 704 C C . ASN A 1 90 ? 3.633 -11.172 4.028 1.00 90.50 90 ASN A C 1
ATOM 706 O O . ASN A 1 90 ? 2.813 -11.258 4.935 1.00 90.50 90 ASN A O 1
ATOM 710 N N . ILE A 1 91 ? 3.950 -12.208 3.241 1.00 91.25 91 ILE A N 1
ATOM 711 C CA . ILE A 1 91 ? 3.319 -13.536 3.342 1.00 91.25 91 ILE A CA 1
ATOM 712 C C . ILE A 1 91 ? 3.481 -14.122 4.750 1.00 91.25 91 ILE A C 1
ATOM 714 O O . ILE A 1 91 ? 2.511 -14.628 5.310 1.00 91.25 91 ILE A O 1
ATOM 718 N N . GLY A 1 92 ? 4.678 -14.031 5.338 1.00 89.94 92 GLY A N 1
ATOM 719 C CA . GLY A 1 92 ? 4.922 -14.509 6.703 1.00 89.94 92 GLY A CA 1
ATOM 720 C C . GLY A 1 92 ? 4.084 -13.780 7.758 1.00 89.94 92 GLY A C 1
ATOM 721 O O . GLY A 1 92 ? 3.683 -14.383 8.749 1.00 89.94 92 GLY A O 1
ATOM 722 N N . LYS A 1 93 ? 3.770 -12.502 7.522 1.00 91.25 93 LYS A N 1
ATOM 723 C CA . LYS A 1 93 ? 2.980 -11.661 8.430 1.00 91.25 93 LYS A CA 1
ATOM 724 C C . LYS A 1 93 ? 1.468 -11.788 8.253 1.00 91.25 93 LYS A C 1
ATOM 726 O O . LYS A 1 93 ? 0.761 -11.353 9.147 1.00 91.25 93 LYS A O 1
ATOM 731 N N . LEU A 1 94 ? 0.975 -12.410 7.177 1.00 89.75 94 LEU A N 1
ATOM 732 C CA . LEU A 1 94 ? -0.469 -12.602 6.954 1.00 89.75 94 LEU A CA 1
ATOM 733 C C . LEU A 1 94 ? -1.157 -13.461 8.024 1.00 89.75 94 LEU A C 1
ATOM 735 O O . LEU A 1 94 ? -2.378 -13.468 8.092 1.00 89.75 94 LEU A O 1
ATOM 739 N N . LYS A 1 95 ? -0.387 -14.225 8.808 1.00 85.12 95 LYS A N 1
ATOM 740 C CA . LYS A 1 95 ? -0.902 -15.029 9.925 1.00 85.12 95 LYS A CA 1
ATOM 741 C C . LYS A 1 95 ? -1.026 -14.241 11.231 1.00 85.12 95 LYS A C 1
ATOM 743 O O . LYS A 1 95 ? -1.505 -14.799 12.206 1.00 85.12 95 LYS A O 1
ATOM 748 N N . LEU A 1 96 ? -0.497 -13.018 11.280 1.00 88.81 96 LEU A N 1
ATOM 749 C CA . LEU A 1 96 ? -0.584 -12.188 12.472 1.00 88.81 96 LEU A CA 1
ATOM 750 C C . LEU A 1 96 ? -1.962 -11.546 12.537 1.00 88.81 96 LEU A C 1
ATOM 752 O O . LEU A 1 96 ? -2.508 -11.137 11.510 1.00 88.81 96 LEU A O 1
ATOM 756 N N . ASP A 1 97 ? -2.466 -11.409 13.755 1.00 89.62 97 ASP A N 1
ATOM 757 C CA . ASP A 1 97 ? -3.754 -10.783 13.987 1.00 89.62 97 ASP A CA 1
ATOM 758 C C . ASP A 1 97 ? -3.745 -9.308 13.588 1.00 89.62 97 ASP A C 1
ATOM 760 O O . ASP A 1 97 ? -2.725 -8.606 13.624 1.00 89.62 97 ASP A O 1
ATOM 764 N N . SER A 1 98 ? -4.922 -8.852 13.173 1.00 92.62 98 SER A N 1
ATOM 765 C CA . SER A 1 98 ? -5.160 -7.440 12.903 1.00 92.62 98 SER A CA 1
ATOM 766 C C . SER A 1 98 ? -5.295 -6.702 14.226 1.00 92.62 98 SER A C 1
ATOM 768 O O . SER A 1 98 ? -5.884 -7.233 15.164 1.00 92.62 98 SER A O 1
ATOM 770 N N . VAL A 1 99 ? -4.742 -5.496 14.302 1.00 94.38 99 VAL A N 1
ATOM 771 C CA . VAL A 1 99 ? -4.680 -4.732 15.549 1.00 94.38 99 VAL A CA 1
ATOM 772 C C . VAL A 1 99 ? -5.417 -3.419 15.373 1.00 94.38 99 VAL A C 1
ATOM 774 O O . VAL A 1 99 ? -5.115 -2.655 14.451 1.00 94.38 99 VAL A O 1
ATOM 777 N N . ASP A 1 100 ? -6.362 -3.164 16.267 1.00 96.00 100 ASP A N 1
ATOM 778 C CA . ASP A 1 100 ? -7.123 -1.922 16.299 1.00 96.00 100 ASP A CA 1
ATOM 779 C C . ASP A 1 100 ? -6.292 -0.825 16.966 1.00 96.00 100 ASP A C 1
ATOM 781 O O . ASP A 1 100 ? -5.424 -1.073 17.811 1.00 96.00 100 ASP A O 1
ATOM 785 N N . GLY A 1 101 ? -6.511 0.408 16.532 1.00 96.62 101 GLY A N 1
ATOM 786 C CA . GLY A 1 101 ? -5.796 1.550 17.065 1.00 96.62 101 GLY A CA 1
ATOM 787 C C . GLY A 1 101 ? -6.358 2.876 16.594 1.00 96.62 101 GLY A C 1
ATOM 788 O O . GLY A 1 101 ? -7.334 2.948 15.847 1.00 96.62 101 GLY A O 1
ATOM 789 N N . THR A 1 102 ? -5.692 3.937 17.022 1.00 97.94 102 THR A N 1
ATOM 790 C CA . THR A 1 102 ? -6.073 5.318 16.746 1.00 97.94 102 THR A CA 1
ATOM 791 C C . THR A 1 102 ? -4.935 6.029 16.034 1.00 97.94 102 THR A C 1
ATOM 793 O O . THR A 1 102 ? -3.759 5.862 16.372 1.00 97.94 102 THR A O 1
ATOM 796 N N . VAL A 1 103 ? -5.256 6.842 15.032 1.00 97.69 103 VAL A N 1
ATOM 797 C CA . VAL A 1 103 ? -4.252 7.678 14.373 1.00 97.69 103 VAL A CA 1
ATOM 798 C C . VAL A 1 103 ? -3.832 8.795 15.321 1.00 97.69 103 VAL A C 1
ATOM 800 O O . VAL A 1 103 ? -4.601 9.702 15.604 1.00 97.69 103 VAL A O 1
ATOM 803 N N . ILE A 1 104 ? -2.588 8.761 15.788 1.00 98.00 104 ILE A N 1
ATOM 804 C CA . ILE A 1 104 ? -2.047 9.782 16.701 1.00 98.00 104 ILE A CA 1
ATOM 805 C C . ILE A 1 104 ? -1.218 10.845 15.986 1.00 98.00 104 ILE A C 1
ATOM 807 O O . ILE A 1 104 ? -0.841 11.846 16.589 1.00 98.00 104 ILE A O 1
ATOM 811 N N . LYS A 1 105 ? -0.825 10.589 14.731 1.00 97.50 105 LYS A N 1
ATOM 812 C CA . LYS A 1 105 ? -0.007 11.530 13.965 1.00 97.50 105 LYS A CA 1
ATOM 813 C C . LYS A 1 105 ? -0.089 11.308 12.465 1.00 97.50 105 LYS A C 1
ATOM 815 O O . LYS A 1 105 ? 0.214 10.210 11.990 1.00 97.50 105 LYS A O 1
ATOM 820 N N . LYS A 1 106 ? -0.307 12.384 11.717 1.00 97.12 106 LYS A N 1
ATOM 821 C CA . LYS A 1 106 ? -0.150 12.483 10.265 1.00 97.12 106 LYS A CA 1
ATOM 822 C C . LYS A 1 106 ? 0.994 13.440 9.943 1.00 97.12 106 LYS A C 1
ATOM 824 O O . LYS A 1 106 ? 1.144 14.507 10.526 1.00 97.12 106 LYS A O 1
ATOM 829 N N . LYS A 1 107 ? 1.856 13.066 8.999 1.00 96.81 107 LYS A N 1
ATOM 830 C CA . LYS A 1 107 ? 2.907 13.958 8.496 1.00 96.81 107 LYS A CA 1
ATOM 831 C C . LYS A 1 107 ? 3.070 13.803 6.992 1.00 96.81 107 LYS A C 1
ATOM 833 O O . LYS A 1 107 ? 3.350 12.708 6.508 1.00 96.81 107 LYS A O 1
ATOM 838 N N . LYS A 1 108 ? 2.975 14.924 6.281 1.00 95.62 108 LYS A N 1
ATOM 839 C CA . LYS A 1 108 ? 3.302 15.071 4.859 1.00 95.62 108 LYS A CA 1
ATOM 840 C C . LYS A 1 108 ? 4.468 16.044 4.752 1.00 95.62 108 LYS A C 1
ATOM 842 O O . LYS A 1 108 ? 4.421 17.125 5.328 1.00 95.62 108 LYS A O 1
ATOM 847 N N . TRP A 1 109 ? 5.544 15.656 4.083 1.00 93.88 109 TRP A N 1
ATOM 848 C CA . TRP A 1 109 ? 6.684 16.546 3.857 1.00 93.88 109 TRP A CA 1
ATOM 849 C C . TRP A 1 109 ? 7.301 16.282 2.497 1.00 93.88 109 TRP A C 1
ATOM 851 O O . TRP A 1 109 ? 7.159 15.198 1.940 1.00 93.88 109 TRP A O 1
ATOM 861 N N . SER A 1 110 ? 7.989 17.276 1.953 1.00 90.12 110 SER A N 1
ATOM 862 C CA . SER A 1 110 ? 8.748 17.113 0.719 1.00 90.12 110 SER A CA 1
ATOM 863 C C . SER A 1 110 ? 10.228 16.983 1.045 1.00 90.12 110 SER A C 1
ATOM 865 O O . SER A 1 110 ? 10.735 17.687 1.914 1.00 90.12 110 SER A O 1
ATOM 867 N N . THR A 1 111 ? 10.919 16.078 0.363 1.00 83.69 111 THR A N 1
ATOM 868 C CA . THR A 1 111 ? 12.378 15.971 0.417 1.00 83.69 111 THR A CA 1
ATOM 869 C C . THR A 1 111 ? 12.963 16.301 -0.950 1.00 83.69 111 THR A C 1
ATOM 871 O O . THR A 1 111 ? 12.369 15.966 -1.980 1.00 83.69 111 THR A O 1
ATOM 874 N N . TYR A 1 112 ? 14.104 16.985 -0.942 1.00 80.12 112 TYR A N 1
ATOM 875 C CA . TYR A 1 112 ? 14.906 17.236 -2.129 1.00 80.12 112 TYR A CA 1
ATOM 876 C C . TYR A 1 112 ? 15.999 16.174 -2.182 1.00 80.12 112 TYR A C 1
ATOM 878 O O . TYR A 1 11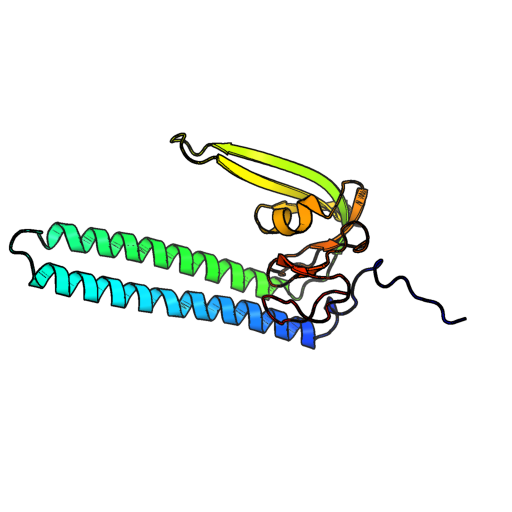2 ? 16.762 16.011 -1.229 1.00 80.12 112 TYR A O 1
ATOM 886 N N . GLU A 1 113 ? 16.058 15.429 -3.280 1.00 71.38 113 GLU A N 1
ATOM 887 C CA . GLU A 1 113 ? 17.222 14.591 -3.564 1.00 71.38 113 GLU A CA 1
ATOM 888 C C . GLU A 1 113 ? 18.407 15.510 -3.907 1.00 71.38 113 GLU A C 1
ATOM 890 O O . GLU A 1 113 ? 18.204 16.549 -4.535 1.00 71.38 113 GLU A O 1
ATOM 895 N N . ARG A 1 114 ? 19.619 15.154 -3.451 1.00 58.53 114 ARG A N 1
ATOM 896 C CA . ARG A 1 114 ? 20.846 15.989 -3.372 1.00 58.53 114 ARG A CA 1
ATOM 897 C C . ARG A 1 114 ? 21.264 16.737 -4.656 1.00 58.53 114 ARG A C 1
ATOM 899 O O . ARG A 1 114 ? 22.139 17.587 -4.578 1.00 58.53 114 ARG A O 1
ATOM 906 N N . GLU A 1 115 ? 20.620 16.480 -5.790 1.00 60.19 115 GLU A N 1
ATOM 907 C CA . GLU A 1 115 ? 20.852 17.131 -7.087 1.00 60.19 115 GLU A CA 1
ATOM 908 C C . GLU A 1 115 ? 19.658 17.980 -7.574 1.00 60.19 115 GLU A C 1
ATOM 910 O O . GLU A 1 115 ? 19.448 18.159 -8.771 1.00 60.19 115 GLU A O 1
ATOM 915 N N . GLY A 1 116 ? 18.833 18.496 -6.657 1.00 54.50 116 GLY A N 1
ATOM 916 C CA . GLY A 1 116 ? 17.982 19.676 -6.874 1.00 54.50 116 GLY A CA 1
ATOM 917 C C . GLY A 1 116 ? 16.804 19.547 -7.850 1.00 54.50 116 GLY A C 1
ATOM 918 O O . GLY A 1 116 ? 16.022 20.487 -7.955 1.00 54.50 116 GLY A O 1
ATOM 919 N N . ARG A 1 117 ? 16.628 18.418 -8.548 1.00 62.31 117 ARG A N 1
ATOM 920 C CA . ARG A 1 117 ? 15.647 18.319 -9.650 1.00 62.31 117 ARG A CA 1
ATOM 921 C C . ARG A 1 117 ? 14.376 17.527 -9.350 1.00 62.31 117 ARG A C 1
ATOM 923 O O . ARG A 1 117 ? 13.419 17.649 -10.105 1.00 62.31 117 ARG A O 1
ATOM 930 N N . THR A 1 118 ? 14.307 16.782 -8.241 1.00 63.72 118 THR A N 1
ATOM 931 C CA . THR A 1 118 ? 13.105 15.991 -7.912 1.00 63.72 118 THR A CA 1
ATOM 932 C C . THR A 1 118 ? 12.629 16.242 -6.485 1.00 63.72 118 THR A C 1
ATOM 934 O O . THR A 1 118 ? 13.279 15.850 -5.513 1.00 63.72 118 THR A O 1
ATOM 937 N N . ARG A 1 119 ? 11.453 16.869 -6.356 1.00 79.56 119 ARG A N 1
ATOM 938 C CA . ARG A 1 119 ? 10.713 16.977 -5.094 1.00 79.56 119 ARG A CA 1
ATOM 939 C C . ARG A 1 119 ? 9.953 15.667 -4.867 1.00 79.56 119 ARG A C 1
ATOM 941 O O . ARG A 1 119 ? 8.989 15.387 -5.572 1.00 79.56 119 ARG A O 1
ATOM 948 N N . LYS A 1 120 ? 10.360 14.866 -3.879 1.00 84.69 120 LYS A N 1
ATOM 949 C CA . LYS A 1 120 ? 9.622 13.656 -3.475 1.00 84.69 120 LYS A CA 1
ATOM 950 C C . LYS A 1 120 ? 8.739 13.967 -2.271 1.00 84.69 120 LYS A C 1
ATOM 952 O O . LYS A 1 120 ? 9.248 14.311 -1.204 1.00 84.69 120 LYS A O 1
ATOM 957 N N . THR A 1 121 ? 7.425 13.820 -2.422 1.00 91.56 121 THR A N 1
ATOM 958 C CA . THR A 1 121 ? 6.486 13.910 -1.296 1.00 91.56 121 THR A CA 1
ATOM 959 C C . THR A 1 121 ? 6.504 12.609 -0.501 1.00 91.56 121 THR A C 1
ATOM 961 O O . THR A 1 121 ? 6.420 11.510 -1.047 1.00 91.56 121 THR A O 1
ATOM 964 N N . LYS A 1 122 ? 6.641 12.744 0.811 1.00 94.56 122 LYS A N 1
ATOM 965 C CA . LYS A 1 122 ? 6.699 11.672 1.794 1.00 94.56 122 LYS A CA 1
ATOM 966 C C . LYS A 1 122 ? 5.495 11.774 2.715 1.00 94.56 122 LYS A C 1
ATOM 968 O O . LYS A 1 122 ? 5.110 12.869 3.122 1.00 94.56 122 LYS A O 1
ATOM 973 N N . TYR A 1 123 ? 4.945 10.615 3.052 1.00 96.69 123 TYR A N 1
ATOM 974 C CA . TYR A 1 123 ?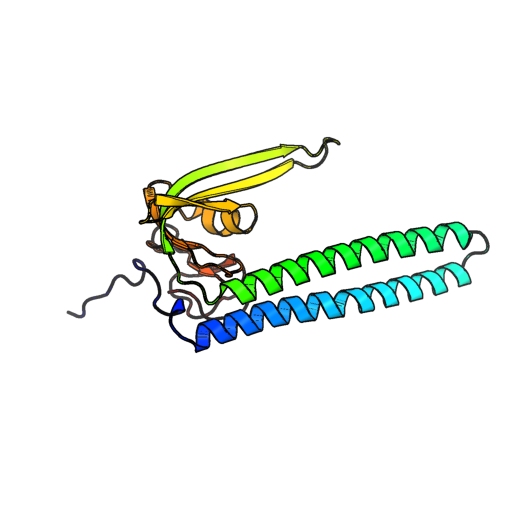 3.772 10.468 3.902 1.00 96.69 123 TYR A CA 1
ATOM 975 C C . TYR A 1 123 ? 4.108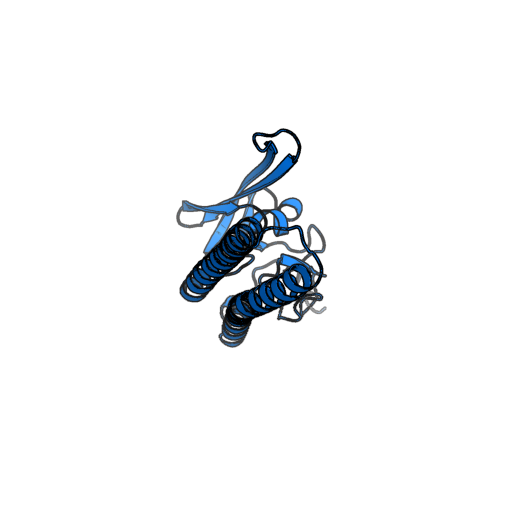 9.554 5.078 1.00 96.69 123 TYR A C 1
ATOM 977 O O . TYR A 1 123 ? 4.823 8.560 4.923 1.00 96.69 123 TYR A O 1
ATOM 985 N N . LEU A 1 124 ? 3.591 9.892 6.253 1.00 97.44 124 LEU A N 1
ATOM 986 C CA . LEU A 1 124 ? 3.679 9.098 7.470 1.00 97.44 124 LEU A CA 1
ATOM 987 C C . LEU A 1 124 ? 2.350 9.188 8.210 1.00 97.44 124 LEU A C 1
ATOM 989 O O . LEU A 1 124 ? 1.857 10.284 8.463 1.00 97.44 124 LEU A O 1
ATOM 993 N N . ILE A 1 125 ? 1.840 8.032 8.609 1.00 97.94 125 ILE A N 1
ATOM 994 C CA . ILE A 1 125 ? 0.740 7.890 9.557 1.00 97.94 125 ILE A CA 1
ATOM 995 C C . ILE A 1 125 ? 1.274 7.059 10.718 1.00 97.94 125 ILE A C 1
ATOM 997 O O . ILE A 1 125 ? 1.912 6.023 10.507 1.00 97.94 125 ILE A O 1
ATOM 1001 N N . THR A 1 126 ? 1.084 7.545 11.939 1.00 98.06 126 THR A N 1
ATOM 1002 C CA . THR A 1 126 ? 1.404 6.802 13.159 1.00 98.06 126 THR A CA 1
ATOM 1003 C C . THR A 1 126 ? 0.107 6.405 13.833 1.00 98.06 126 THR A C 1
ATOM 1005 O O . THR A 1 126 ? -0.714 7.265 14.139 1.00 98.06 126 THR A O 1
ATOM 1008 N N . ILE A 1 127 ? -0.044 5.105 14.043 1.00 98.06 127 ILE A N 1
ATOM 1009 C CA . ILE A 1 127 ? -1.181 4.487 14.711 1.00 98.06 127 ILE A CA 1
ATOM 1010 C C . ILE A 1 127 ? -0.691 4.053 16.087 1.00 98.06 127 ILE A C 1
ATOM 1012 O O . ILE A 1 127 ? 0.355 3.408 16.183 1.00 98.06 127 ILE A O 1
ATOM 1016 N N . GLU A 1 128 ? -1.405 4.437 17.131 1.00 98.06 128 GLU A N 1
ATOM 1017 C CA . GLU A 1 128 ? -1.241 3.881 18.469 1.00 98.06 128 GLU A CA 1
ATOM 1018 C C . GLU A 1 128 ? -2.281 2.785 18.644 1.00 98.06 128 GLU A C 1
ATOM 1020 O O . GLU A 1 128 ? -3.478 3.030 18.509 1.00 98.06 128 GLU A O 1
ATOM 1025 N N . THR A 1 129 ? -1.813 1.560 18.828 1.00 95.00 129 THR A N 1
ATOM 1026 C CA . THR A 1 129 ? -2.668 0.396 19.045 1.00 95.00 129 THR A CA 1
ATOM 1027 C C . THR A 1 129 ? -3.212 0.400 20.471 1.00 95.00 129 THR A C 1
ATOM 1029 O O . THR A 1 129 ? -2.679 1.092 21.339 1.00 95.00 129 THR A O 1
ATOM 1032 N N . GLU A 1 130 ? -4.269 -0.370 20.730 1.00 90.69 130 GLU A N 1
ATOM 1033 C CA . GLU A 1 130 ? -4.910 -0.417 22.057 1.00 90.69 130 GLU A CA 1
ATOM 1034 C C . GLU A 1 130 ? -3.963 -0.878 23.184 1.00 90.69 130 GLU A C 1
ATOM 1036 O O . GLU A 1 130 ? -4.113 -0.457 24.328 1.00 90.69 130 GLU A O 1
ATOM 1041 N N . ASP A 1 131 ? -2.934 -1.668 22.862 1.00 89.81 131 ASP A N 1
ATOM 1042 C CA . ASP A 1 131 ? -1.850 -2.072 23.772 1.00 89.81 131 ASP A CA 1
ATOM 1043 C C . ASP A 1 131 ? -0.738 -1.006 23.928 1.00 89.81 131 ASP A C 1
ATOM 1045 O O . ASP A 1 131 ? 0.304 -1.267 24.529 1.00 89.81 131 ASP A O 1
ATOM 1049 N N . GLY A 1 132 ? -0.923 0.200 23.381 1.00 91.12 132 GLY A N 1
ATOM 1050 C CA . GLY A 1 132 ? -0.001 1.337 23.497 1.00 91.12 132 GLY A CA 1
ATOM 1051 C C . GLY A 1 132 ? 1.198 1.301 22.540 1.00 91.12 132 GLY A C 1
ATOM 1052 O O . GLY A 1 132 ? 2.096 2.150 22.611 1.00 91.12 132 GLY A O 1
ATOM 1053 N N . LYS A 1 133 ? 1.256 0.335 21.617 1.00 95.31 133 LYS A N 1
ATOM 1054 C CA . LYS A 1 133 ? 2.350 0.223 20.645 1.00 95.31 133 LYS A CA 1
ATOM 1055 C C . LYS A 1 133 ? 2.156 1.191 19.476 1.00 95.31 133 LYS A C 1
ATOM 1057 O O . LYS A 1 133 ? 1.075 1.388 18.939 1.00 95.31 133 LYS A O 1
ATOM 1062 N N . LYS A 1 134 ? 3.260 1.781 19.007 1.00 96.88 134 LYS A N 1
ATOM 1063 C CA . LYS A 1 134 ? 3.242 2.730 17.880 1.00 96.88 134 LYS A CA 1
ATOM 1064 C C . LYS A 1 134 ? 3.623 2.051 16.570 1.00 96.88 134 LYS A C 1
ATOM 1066 O O . LYS A 1 134 ? 4.779 1.677 16.358 1.00 96.88 134 LYS A O 1
ATOM 1071 N N . VAL A 1 135 ? 2.669 1.954 15.650 1.00 96.25 135 VAL A N 1
ATOM 1072 C CA . VAL A 1 135 ? 2.854 1.440 14.289 1.00 96.25 135 VAL A CA 1
ATOM 1073 C C . VAL A 1 135 ? 3.025 2.606 13.318 1.00 96.25 135 VAL A C 1
ATOM 1075 O O . VAL A 1 135 ? 2.212 3.523 13.267 1.00 96.25 135 VAL A O 1
ATOM 1078 N N . LYS A 1 136 ? 4.098 2.583 12.518 1.00 96.94 136 LYS A N 1
ATOM 1079 C CA . LYS A 1 136 ? 4.386 3.619 11.511 1.00 96.94 136 LYS A CA 1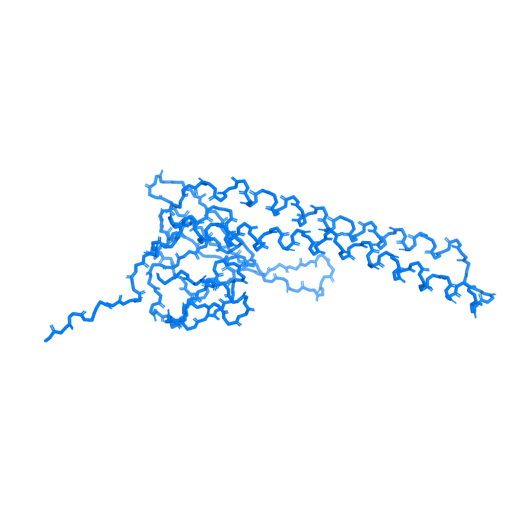
ATOM 1080 C C . LYS A 1 136 ? 4.103 3.096 10.108 1.00 96.94 136 LYS A C 1
ATOM 1082 O O . LYS A 1 136 ? 4.802 2.202 9.629 1.00 96.94 136 LYS A O 1
ATOM 1087 N N . VAL A 1 137 ? 3.149 3.713 9.422 1.00 96.75 137 VAL A N 1
ATOM 1088 C CA . VAL A 1 137 ? 2.828 3.467 8.012 1.00 96.75 137 VAL A CA 1
ATOM 1089 C C . VAL A 1 137 ? 3.437 4.594 7.182 1.00 96.75 137 VAL A C 1
ATOM 1091 O O . VAL A 1 137 ? 3.290 5.762 7.529 1.00 96.75 137 VAL A O 1
ATOM 1094 N N . LYS A 1 138 ? 4.174 4.265 6.116 1.00 95.69 138 LYS A N 1
ATOM 1095 C CA . LYS A 1 138 ? 5.001 5.227 5.365 1.00 95.69 138 LYS A CA 1
ATOM 1096 C C . LYS A 1 138 ? 4.739 5.1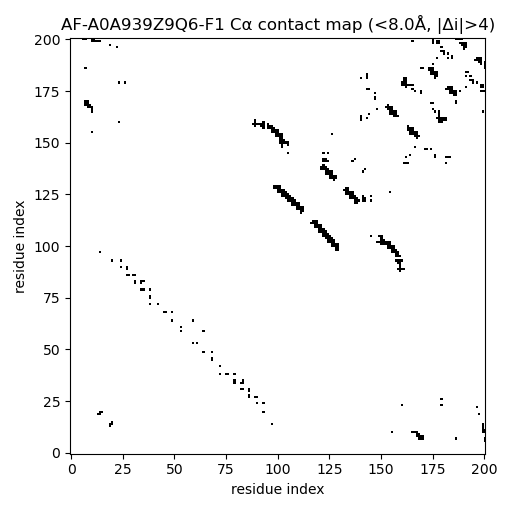83 3.863 1.00 95.69 138 LYS A C 1
ATOM 1098 O O . LYS A 1 138 ? 4.292 4.164 3.334 1.00 95.69 138 LYS A O 1
ATOM 1103 N N . ASP A 1 139 ? 5.115 6.270 3.194 1.00 93.75 139 ASP A N 1
ATOM 1104 C CA . ASP A 1 139 ? 5.210 6.383 1.735 1.00 93.75 139 ASP A CA 1
ATOM 1105 C C . ASP A 1 139 ? 3.904 5.965 1.042 1.00 93.75 139 ASP A C 1
ATOM 1107 O O . ASP A 1 139 ? 2.836 6.389 1.472 1.00 93.75 139 ASP A O 1
ATOM 1111 N N . ALA A 1 140 ? 3.965 5.131 -0.001 1.00 92.56 140 ALA A N 1
ATOM 1112 C CA . ALA A 1 140 ? 2.804 4.711 -0.786 1.00 92.56 140 ALA A CA 1
ATOM 1113 C C . ALA A 1 140 ? 1.677 4.101 0.066 1.00 92.56 140 ALA A C 1
ATOM 1115 O O . ALA A 1 140 ? 0.505 4.315 -0.226 1.00 92.56 140 ALA A O 1
ATOM 1116 N N . LYS A 1 141 ? 2.023 3.386 1.147 1.00 94.56 141 LYS A N 1
ATOM 1117 C CA . LYS A 1 141 ? 1.036 2.782 2.053 1.00 94.56 141 LYS A CA 1
ATOM 1118 C C . LYS A 1 141 ? 0.265 3.839 2.835 1.00 94.56 141 LYS A C 1
ATOM 1120 O O . LYS A 1 141 ? -0.932 3.696 3.028 1.00 94.56 141 LYS A O 1
ATOM 1125 N N . ALA A 1 142 ? 0.966 4.879 3.287 1.00 95.75 142 ALA A N 1
ATOM 1126 C CA . ALA A 1 142 ? 0.348 5.996 3.989 1.00 95.75 142 ALA A CA 1
ATOM 1127 C C . ALA A 1 142 ? -0.418 6.888 3.012 1.00 95.75 142 ALA A C 1
ATOM 1129 O O . ALA A 1 142 ? -1.552 7.242 3.290 1.00 95.75 142 ALA A O 1
ATOM 1130 N N . ALA A 1 143 ? 0.171 7.196 1.855 1.00 94.50 143 ALA A N 1
ATOM 1131 C CA . ALA A 1 143 ? -0.425 8.047 0.830 1.00 94.50 143 ALA A CA 1
ATOM 1132 C C . ALA A 1 143 ? -1.803 7.547 0.374 1.00 94.50 143 ALA A C 1
ATOM 1134 O O . ALA A 1 143 ? -2.692 8.362 0.169 1.00 94.50 143 ALA A O 1
ATOM 1135 N N . ALA A 1 144 ? -1.991 6.225 0.276 1.00 94.00 144 ALA A N 1
ATOM 1136 C CA . ALA A 1 144 ? -3.256 5.618 -0.140 1.00 94.00 144 ALA A CA 1
ATOM 1137 C C . ALA A 1 144 ? -4.443 5.946 0.780 1.00 94.00 144 ALA A C 1
ATOM 1139 O O . ALA A 1 144 ? -5.577 5.928 0.323 1.00 94.00 144 ALA A O 1
ATOM 1140 N N . VAL A 1 145 ? -4.191 6.236 2.059 1.00 93.81 145 VAL A N 1
ATOM 1141 C CA . VAL A 1 145 ? -5.233 6.542 3.055 1.00 93.81 145 VAL A CA 1
ATOM 1142 C C . VAL A 1 145 ? -5.083 7.940 3.658 1.00 93.81 145 VAL A C 1
ATOM 1144 O O . VAL A 1 145 ? -5.924 8.355 4.440 1.00 93.81 145 VAL A O 1
ATOM 1147 N N . PHE A 1 146 ? -4.022 8.683 3.323 1.00 94.50 146 PHE A N 1
ATOM 1148 C CA . PHE A 1 146 ? -3.633 9.909 4.030 1.00 94.50 146 PHE A CA 1
ATOM 1149 C C . PHE A 1 146 ? -4.696 11.004 3.988 1.00 94.50 146 PHE A C 1
ATOM 1151 O O . PHE A 1 146 ? -4.928 11.666 4.995 1.00 94.50 146 PHE A O 1
ATOM 1158 N N . GLU A 1 147 ? -5.318 11.187 2.828 1.00 92.19 147 GLU A N 1
ATOM 1159 C CA . GLU A 1 147 ? -6.384 12.173 2.627 1.00 92.19 147 GLU A CA 1
ATOM 1160 C C . GLU A 1 147 ? -7.747 11.637 3.119 1.00 92.19 147 GLU A C 1
ATOM 1162 O O . GLU A 1 147 ? -8.739 12.354 3.095 1.00 92.19 147 GLU A O 1
ATOM 1167 N N . HIS A 1 148 ? -7.803 10.373 3.563 1.00 90.81 148 HIS A N 1
ATOM 1168 C CA . HIS A 1 148 ? -9.032 9.683 3.954 1.00 90.81 148 HIS A CA 1
ATOM 1169 C C . HIS A 1 148 ? -9.155 9.396 5.453 1.00 90.81 148 HIS A C 1
ATOM 1171 O O . HIS A 1 148 ? -10.170 8.847 5.868 1.00 90.81 148 HIS A O 1
ATOM 1177 N N . VAL A 1 149 ? -8.140 9.743 6.244 1.00 92.44 149 VAL A N 1
ATOM 1178 C CA . VAL A 1 149 ? -8.104 9.509 7.690 1.00 92.44 149 VAL A CA 1
ATOM 1179 C C . VAL A 1 149 ? -7.596 10.745 8.406 1.00 92.44 149 VAL A C 1
ATOM 1181 O O . VAL A 1 149 ? -6.700 11.398 7.880 1.00 92.44 149 VAL A O 1
ATOM 1184 N N . GLU A 1 150 ? -8.085 11.051 9.601 1.00 94.06 150 GLU A N 1
ATOM 1185 C CA . GLU A 1 150 ? -7.593 12.139 10.453 1.00 94.06 150 GLU A CA 1
ATOM 1186 C C . GLU A 1 150 ? -6.978 11.659 11.769 1.00 94.06 150 GLU A C 1
ATOM 1188 O O . GLU A 1 150 ? -7.149 10.519 12.195 1.00 94.06 150 GLU A O 1
ATOM 1193 N N . GLU A 1 151 ? -6.216 12.544 12.415 1.00 96.56 151 GLU A N 1
ATOM 1194 C CA . GLU A 1 151 ? -5.757 12.309 13.786 1.00 96.56 151 GLU A CA 1
ATOM 1195 C C . GLU A 1 151 ? -6.965 12.193 14.734 1.00 96.56 151 GLU A C 1
ATOM 1197 O O . GLU A 1 151 ? -7.921 12.960 14.637 1.00 96.56 151 GLU A O 1
ATOM 1202 N N . GLY A 1 152 ? -6.930 11.210 15.634 1.00 95.75 152 GLY A N 1
ATOM 1203 C CA . GLY A 1 152 ? -8.030 10.843 16.528 1.00 95.75 152 GLY A CA 1
ATOM 1204 C C . GLY A 1 152 ? -8.979 9.775 15.973 1.00 95.75 152 GLY A C 1
ATOM 1205 O O . GLY A 1 152 ? -9.771 9.225 16.737 1.00 95.75 152 GLY A O 1
ATOM 1206 N N . GLU A 1 153 ? -8.897 9.426 14.686 1.00 94.25 153 GLU A N 1
ATOM 1207 C CA . GLU A 1 153 ? -9.775 8.406 14.105 1.00 94.25 153 GLU A CA 1
ATOM 1208 C C . GLU A 1 153 ? -9.303 6.977 14.385 1.00 94.25 153 GLU A C 1
ATOM 1210 O O . GLU A 1 153 ? -8.103 6.676 14.411 1.00 94.25 153 GLU A O 1
ATOM 1215 N N . LYS A 1 154 ? -10.283 6.080 14.551 1.00 95.25 154 LYS A N 1
ATOM 1216 C CA . LYS A 1 154 ? -10.058 4.642 14.695 1.00 95.25 154 LYS A CA 1
ATOM 1217 C C . LYS A 1 154 ? -9.708 4.013 13.351 1.00 95.25 154 LYS A C 1
ATOM 1219 O O . LYS A 1 154 ? -10.347 4.275 12.332 1.00 95.25 154 LYS A O 1
ATOM 1224 N N . VAL A 1 155 ? -8.724 3.129 13.368 1.00 95.62 155 VAL A N 1
ATOM 1225 C CA . VAL A 1 155 ? -8.276 2.346 12.216 1.00 95.62 155 VAL A CA 1
ATOM 1226 C C . VAL A 1 155 ? -7.895 0.941 12.658 1.00 95.62 155 VAL A C 1
ATOM 1228 O O . VAL A 1 155 ? -7.540 0.716 13.814 1.00 95.62 155 VAL A O 1
ATOM 1231 N N . ARG A 1 156 ? -7.914 -0.000 11.719 1.00 95.56 156 ARG A N 1
ATOM 1232 C CA . ARG A 1 156 ? -7.401 -1.353 11.926 1.00 95.56 156 ARG A CA 1
ATOM 1233 C C . ARG A 1 156 ? -6.157 -1.551 11.081 1.00 95.56 156 ARG A C 1
ATOM 1235 O O . ARG A 1 156 ? -6.138 -1.278 9.881 1.00 95.56 156 ARG A O 1
ATOM 1242 N N . PHE A 1 157 ? -5.086 -1.999 11.723 1.00 95.44 157 PHE A N 1
ATOM 1243 C CA . PHE A 1 157 ? -3.839 -2.336 11.061 1.00 95.44 157 PHE A CA 1
ATOM 1244 C C . PHE A 1 157 ? -3.783 -3.837 10.774 1.00 95.44 157 PHE A C 1
ATOM 1246 O O . PHE A 1 157 ? -3.870 -4.651 11.689 1.00 95.44 157 PHE A O 1
ATOM 1253 N N . HIS A 1 158 ? -3.563 -4.202 9.513 1.00 95.06 158 HIS A N 1
ATOM 1254 C CA . HIS A 1 158 ? -3.418 -5.580 9.047 1.00 95.06 158 HIS A CA 1
ATOM 1255 C C . HIS A 1 158 ? -1.953 -5.886 8.704 1.00 95.06 158 HIS A C 1
ATOM 1257 O O . HIS A 1 158 ? -1.450 -5.479 7.643 1.00 95.06 158 HIS A O 1
ATOM 1263 N N . PRO A 1 159 ? -1.217 -6.604 9.570 1.00 92.69 159 PRO A N 1
ATOM 1264 C CA . PRO A 1 159 ? 0.152 -6.983 9.269 1.00 92.69 159 PRO A CA 1
ATOM 1265 C C . PRO A 1 159 ? 0.242 -7.831 7.992 1.00 92.69 159 PRO A C 1
ATOM 1267 O O . PRO A 1 159 ? -0.545 -8.734 7.737 1.00 92.69 159 PRO A O 1
ATOM 1270 N N . GLY A 1 160 ? 1.245 -7.542 7.163 1.00 92.00 160 GLY A N 1
ATOM 1271 C CA . GLY A 1 160 ? 1.494 -8.294 5.929 1.00 92.00 160 GLY A CA 1
ATOM 1272 C C . GLY A 1 160 ? 0.660 -7.857 4.725 1.00 92.00 160 GLY A C 1
ATOM 1273 O O . GLY A 1 160 ? 0.997 -8.236 3.605 1.00 92.00 160 GLY A O 1
ATOM 1274 N N . TYR A 1 161 ? -0.350 -7.003 4.901 1.00 95.25 161 TYR A N 1
ATOM 1275 C CA . TYR A 1 161 ? -1.099 -6.471 3.764 1.00 95.25 161 TYR A CA 1
ATOM 1276 C C . TYR A 1 161 ? -0.241 -5.426 3.016 1.00 95.25 161 TYR A C 1
ATOM 1278 O O . TYR A 1 161 ? 0.502 -4.648 3.644 1.00 95.25 161 TYR A O 1
ATOM 1286 N N . PRO A 1 162 ? -0.291 -5.385 1.669 1.00 93.81 162 PRO A N 1
ATOM 1287 C CA . PRO A 1 162 ? 0.384 -4.350 0.889 1.00 93.81 162 PRO A CA 1
ATOM 1288 C C . PRO A 1 162 ? -0.040 -2.943 1.320 1.00 93.81 162 PRO A C 1
ATOM 1290 O O . PRO A 1 162 ? 0.832 -2.109 1.576 1.00 93.81 162 PRO A O 1
ATOM 1293 N N . PHE A 1 163 ? -1.348 -2.733 1.490 1.00 95.81 163 PHE A N 1
ATOM 1294 C CA . PHE A 1 163 ? -1.964 -1.522 2.028 1.00 95.81 163 PHE A CA 1
ATOM 1295 C C . PHE A 1 163 ? -2.653 -1.895 3.348 1.00 95.81 163 PHE A C 1
ATOM 1297 O O . PHE A 1 163 ? -3.730 -2.479 3.329 1.00 95.81 163 PHE A O 1
ATOM 1304 N N . PRO A 1 164 ? -1.988 -1.662 4.493 1.00 95.31 164 PRO A N 1
ATOM 1305 C CA . PRO A 1 164 ? -2.309 -2.355 5.736 1.00 95.31 164 PRO A CA 1
ATOM 1306 C C . PRO A 1 164 ? -3.282 -1.608 6.645 1.00 95.31 164 PRO A C 1
ATOM 1308 O O . PRO A 1 164 ? -3.438 -2.017 7.784 1.00 95.31 164 PRO A O 1
ATOM 1311 N N . VAL A 1 165 ? -3.864 -0.496 6.205 1.00 95.44 165 VAL A N 1
ATOM 1312 C CA . VAL A 1 165 ? -4.749 0.322 7.042 1.00 95.44 165 VAL A CA 1
ATOM 1313 C C . VAL A 1 165 ? -6.166 0.194 6.511 1.00 95.44 165 VAL A C 1
ATOM 1315 O O . VAL A 1 165 ? -6.418 0.564 5.366 1.00 95.44 165 VAL A O 1
ATOM 1318 N N . GLU A 1 166 ? -7.065 -0.314 7.346 1.00 94.31 166 GLU A N 1
ATOM 1319 C CA . GLU A 1 166 ? -8.508 -0.261 7.139 1.00 94.31 166 GLU A CA 1
ATOM 1320 C C . GLU A 1 166 ? -9.091 0.905 7.950 1.00 94.31 166 GLU A C 1
ATOM 1322 O O . GLU A 1 166 ? -8.797 1.071 9.138 1.00 94.31 166 GLU A O 1
ATOM 1327 N N . LEU A 1 167 ? -9.907 1.728 7.290 1.00 92.88 167 LEU A N 1
ATOM 1328 C CA . LEU A 1 167 ? -10.611 2.848 7.911 1.00 92.88 167 LEU A CA 1
ATOM 1329 C C . LEU A 1 167 ? -11.846 2.334 8.656 1.00 92.88 167 LEU A C 1
ATOM 1331 O O . LEU A 1 167 ? -12.586 1.515 8.111 1.00 92.88 167 LEU A O 1
ATOM 1335 N N . PHE A 1 168 ? -12.078 2.828 9.877 1.00 91.69 168 PHE A N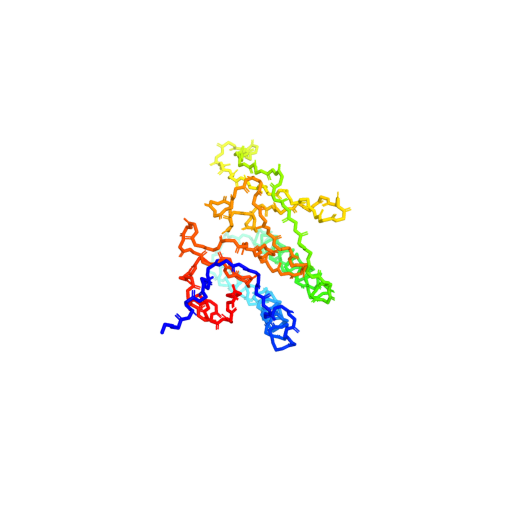 1
ATOM 1336 C CA . PHE A 1 168 ? -13.295 2.503 10.625 1.00 91.69 168 PHE A CA 1
ATOM 1337 C C . PHE A 1 168 ? -14.524 3.205 10.042 1.00 91.69 168 PHE A C 1
ATOM 1339 O O . PHE A 1 168 ? -15.549 2.567 9.829 1.00 91.69 168 PHE A O 1
ATOM 1346 N N . ASP A 1 169 ? -14.422 4.512 9.793 1.00 89.12 169 ASP A N 1
ATOM 1347 C CA . ASP A 1 169 ? -15.471 5.297 9.145 1.00 89.12 169 ASP A CA 1
ATOM 1348 C C . ASP A 1 169 ? -15.107 5.514 7.676 1.00 89.12 169 ASP A C 1
ATOM 1350 O O . ASP A 1 169 ? -14.241 6.319 7.333 1.00 89.12 169 ASP A O 1
ATOM 1354 N N . LYS A 1 170 ? -15.757 4.752 6.801 1.00 84.31 170 LYS A N 1
ATOM 1355 C CA . LYS A 1 170 ? -15.558 4.814 5.355 1.00 84.31 170 LYS A CA 1
ATOM 1356 C C . LYS A 1 170 ? -16.421 5.928 4.735 1.00 84.31 170 LYS A C 1
ATOM 1358 O O . LYS A 1 170 ? -16.084 6.420 3.662 1.00 84.31 170 LYS A O 1
ATOM 1363 N N . SER A 1 171 ? -17.482 6.395 5.408 1.00 79.00 171 SER A N 1
ATOM 1364 C CA . SER A 1 171 ? -18.442 7.373 4.855 1.00 79.00 171 SER A CA 1
ATOM 1365 C C . SER A 1 171 ? -17.824 8.722 4.515 1.00 79.00 171 SER A C 1
ATOM 1367 O O . SER A 1 171 ? -18.186 9.331 3.509 1.00 79.00 171 SER A O 1
ATOM 1369 N N . ARG A 1 172 ? -16.871 9.173 5.337 1.00 73.06 172 ARG A N 1
ATOM 1370 C CA . ARG A 1 172 ? -16.417 10.566 5.382 1.00 73.06 172 ARG A CA 1
ATOM 1371 C C . ARG A 1 172 ? -15.944 11.112 4.038 1.00 73.06 172 ARG A C 1
ATOM 1373 O O . ARG A 1 172 ? -16.163 12.279 3.742 1.00 73.06 172 ARG A O 1
ATOM 1380 N N . ASN A 1 173 ? -15.305 10.268 3.234 1.00 71.38 173 ASN A N 1
ATOM 1381 C CA . ASN A 1 173 ? -14.759 10.657 1.936 1.00 71.38 173 ASN A CA 1
ATOM 1382 C C . ASN A 1 173 ? -15.351 9.859 0.771 1.00 71.38 173 ASN A C 1
ATOM 1384 O O . ASN A 1 173 ? -14.868 9.983 -0.351 1.00 71.38 173 ASN A O 1
ATOM 1388 N N . GLY A 1 174 ? -16.364 9.022 1.022 1.00 78.31 174 GLY A N 1
ATOM 1389 C CA . GLY A 1 174 ? -17.007 8.226 -0.025 1.00 78.31 174 GLY A CA 1
ATOM 1390 C C . GLY A 1 174 ? -16.115 7.151 -0.656 1.00 78.31 174 GLY A C 1
ATOM 1391 O O . GLY A 1 174 ? -16.460 6.628 -1.712 1.00 78.31 174 GLY A O 1
ATOM 1392 N N . VAL A 1 175 ? -14.971 6.821 -0.043 1.00 85.12 175 VAL A N 1
ATOM 1393 C CA . VAL A 1 175 ? -13.954 5.942 -0.632 1.00 85.12 175 VAL A CA 1
ATOM 1394 C C . VAL A 1 175 ? -13.597 4.788 0.298 1.00 85.12 175 VAL A C 1
ATOM 1396 O O . VAL A 1 175 ? -13.248 4.985 1.459 1.00 85.12 175 VAL A O 1
ATOM 1399 N N . ASN A 1 176 ? -13.576 3.580 -0.264 1.00 88.88 176 ASN A N 1
ATOM 1400 C CA . ASN A 1 176 ? -12.968 2.401 0.336 1.00 88.88 176 ASN A CA 1
ATOM 1401 C C . ASN A 1 176 ? -11.629 2.077 -0.354 1.00 88.88 176 ASN A C 1
ATOM 1403 O O . ASN A 1 176 ? -11.556 1.874 -1.573 1.00 88.88 176 ASN A O 1
ATOM 1407 N N . VAL A 1 177 ? -10.546 2.032 0.423 1.00 92.88 177 VAL A N 1
ATOM 1408 C CA . VAL A 1 177 ? -9.190 1.797 -0.087 1.00 92.88 177 VAL A CA 1
ATOM 1409 C C . VAL A 1 177 ? -8.894 0.300 -0.128 1.00 92.88 177 VAL A C 1
ATOM 1411 O O . VAL A 1 177 ? -8.966 -0.410 0.869 1.00 92.88 177 VAL A O 1
ATOM 1414 N N . CYS A 1 178 ? -8.508 -0.199 -1.300 1.00 94.88 178 CYS A N 1
ATOM 1415 C CA . CYS A 1 178 ? -8.231 -1.618 -1.490 1.00 94.88 178 CYS A CA 1
ATOM 1416 C C . CYS A 1 178 ? -6.968 -2.069 -0.732 1.00 94.88 178 CYS A C 1
ATOM 1418 O O . CYS A 1 178 ? -5.857 -1.659 -1.074 1.00 94.88 178 CYS A O 1
ATOM 1420 N N . ALA A 1 179 ? -7.108 -3.024 0.190 1.00 94.94 179 ALA A N 1
ATOM 1421 C CA . ALA A 1 179 ? -5.998 -3.602 0.960 1.00 94.94 179 ALA A CA 1
ATOM 1422 C C . ALA A 1 179 ? -4.885 -4.255 0.105 1.00 94.94 179 ALA A C 1
ATOM 1424 O O . ALA A 1 179 ? -3.716 -4.315 0.499 1.00 94.94 179 ALA A O 1
ATOM 1425 N N . PHE A 1 180 ? -5.227 -4.729 -1.097 1.00 95.06 180 PHE A N 1
ATOM 1426 C CA . PHE A 1 180 ? -4.291 -5.393 -2.009 1.00 95.06 180 PHE A CA 1
ATOM 1427 C C . PHE A 1 180 ? -3.434 -4.395 -2.788 1.00 95.06 180 PHE A C 1
ATOM 1429 O O . PHE A 1 180 ? -2.233 -4.597 -2.977 1.00 95.06 180 PHE A O 1
ATOM 1436 N N . CYS A 1 181 ? -4.058 -3.331 -3.297 1.00 94.38 181 CYS A N 1
ATOM 1437 C CA . CYS A 1 181 ? -3.464 -2.511 -4.351 1.00 94.38 181 CYS A CA 1
ATOM 1438 C C . CYS A 1 181 ? -3.524 -0.994 -4.099 1.00 94.38 181 CYS A C 1
ATOM 1440 O O . CYS A 1 181 ? -2.888 -0.241 -4.840 1.00 94.38 181 CYS A O 1
ATOM 1442 N N . GLY A 1 182 ? -4.232 -0.556 -3.055 1.00 93.88 182 GLY A N 1
ATOM 1443 C CA . GLY A 1 182 ? -4.289 0.836 -2.605 1.00 93.88 182 GLY A CA 1
ATOM 1444 C C . GLY A 1 182 ? -5.159 1.741 -3.466 1.00 93.88 182 GLY A C 1
ATOM 1445 O O . GLY A 1 182 ? -5.138 2.950 -3.282 1.00 93.88 182 GLY A O 1
ATOM 1446 N N . ALA A 1 183 ? -5.887 1.179 -4.433 1.00 94.44 183 ALA A N 1
ATOM 1447 C CA . ALA A 1 183 ? -6.837 1.940 -5.230 1.00 94.44 183 ALA A CA 1
ATOM 1448 C C . ALA A 1 183 ? -8.026 2.378 -4.365 1.00 94.44 183 ALA A C 1
ATOM 1450 O O . ALA A 1 183 ? -8.538 1.576 -3.581 1.00 94.44 183 ALA A O 1
ATOM 1451 N N . ALA A 1 184 ? -8.469 3.617 -4.561 1.00 92.25 184 ALA A N 1
ATOM 1452 C CA . ALA A 1 184 ? -9.753 4.119 -4.093 1.00 92.25 184 ALA A CA 1
ATOM 1453 C C . ALA A 1 184 ? -10.892 3.463 -4.893 1.00 92.25 184 ALA A C 1
ATOM 1455 O O . ALA A 1 184 ? -10.789 3.325 -6.113 1.00 92.25 184 ALA A O 1
ATOM 1456 N N . ASN A 1 185 ? -11.945 3.022 -4.213 1.00 92.75 185 ASN A N 1
ATOM 1457 C CA . ASN A 1 185 ? -13.149 2.443 -4.815 1.00 92.75 185 ASN A CA 1
ATOM 1458 C C . ASN A 1 185 ? -14.384 3.008 -4.110 1.00 92.75 185 ASN A C 1
ATOM 1460 O O . ASN A 1 185 ? -14.268 3.531 -3.002 1.00 92.75 185 ASN A O 1
ATOM 1464 N N . ASP A 1 186 ? -15.553 2.839 -4.721 1.00 89.25 186 ASP A N 1
ATOM 1465 C CA . ASP A 1 186 ? -16.827 3.176 -4.089 1.00 89.25 186 ASP A CA 1
ATOM 1466 C C . ASP A 1 186 ? -17.034 2.379 -2.792 1.00 89.25 186 ASP A C 1
ATOM 1468 O O . ASP A 1 186 ? -16.601 1.228 -2.678 1.00 89.25 186 ASP A O 1
ATOM 1472 N N . LEU A 1 187 ? -17.745 2.968 -1.828 1.00 86.31 187 LEU A N 1
ATOM 1473 C CA . LEU A 1 187 ? -17.990 2.366 -0.508 1.00 86.31 187 LEU A CA 1
ATOM 1474 C C . LEU A 1 187 ? -18.604 0.967 -0.578 1.00 86.31 187 LEU A C 1
ATOM 1476 O O . LEU A 1 187 ? -18.206 0.071 0.162 1.00 86.31 187 LEU A O 1
ATOM 1480 N N . ASN A 1 188 ? -19.534 0.781 -1.512 1.00 84.38 188 ASN A N 1
ATOM 1481 C CA . ASN A 1 188 ? -20.310 -0.447 -1.660 1.00 84.38 188 ASN A CA 1
ATOM 1482 C C . ASN A 1 188 ? -19.681 -1.437 -2.658 1.00 84.38 188 ASN A C 1
ATOM 1484 O O . ASN A 1 188 ? -20.279 -2.471 -2.973 1.00 84.38 188 ASN A O 1
ATOM 1488 N N . ALA A 1 189 ? -18.497 -1.131 -3.201 1.00 88.19 189 ALA A N 1
ATOM 1489 C CA . ALA A 1 189 ? -17.852 -1.977 -4.194 1.00 88.19 189 ALA A CA 1
ATOM 1490 C C . ALA A 1 189 ? -17.379 -3.291 -3.558 1.00 88.19 189 ALA A C 1
ATOM 1492 O O . ALA A 1 189 ? -16.381 -3.317 -2.847 1.00 88.19 189 ALA A O 1
ATOM 1493 N N . LYS A 1 190 ? -18.050 -4.409 -3.865 1.00 90.44 190 LYS A N 1
ATOM 1494 C CA . LYS A 1 190 ? -17.658 -5.752 -3.381 1.00 90.44 190 LYS A CA 1
ATOM 1495 C C . LYS A 1 190 ? -16.267 -6.179 -3.854 1.00 90.44 190 LYS A C 1
ATOM 1497 O O . LYS A 1 190 ? -15.578 -6.922 -3.161 1.00 90.44 190 LYS A O 1
ATOM 1502 N N . THR A 1 191 ? -15.851 -5.707 -5.028 1.00 93.75 191 THR A N 1
ATOM 1503 C CA . THR A 1 191 ? -14.554 -6.019 -5.640 1.00 93.75 191 THR A CA 1
ATOM 1504 C C . THR A 1 191 ? -13.853 -4.757 -6.109 1.00 93.75 191 THR A C 1
ATOM 1506 O O . THR A 1 191 ? -14.493 -3.848 -6.634 1.00 93.75 191 THR A O 1
ATOM 1509 N N . CYS A 1 192 ? -12.527 -4.734 -6.015 1.00 95.00 192 CYS A N 1
ATOM 1510 C CA . CYS A 1 192 ? -11.722 -3.615 -6.477 1.00 95.00 192 CYS A CA 1
ATOM 1511 C C . CYS A 1 192 ? -11.800 -3.447 -8.002 1.00 95.00 192 CYS A C 1
ATOM 1513 O O . CYS A 1 192 ? -11.536 -4.387 -8.754 1.00 95.00 192 CYS A O 1
ATOM 1515 N N . THR A 1 193 ? -12.034 -2.226 -8.478 1.00 95.25 193 THR A N 1
ATOM 1516 C CA . THR A 1 193 ? -12.088 -1.897 -9.911 1.00 95.25 193 THR A CA 1
ATOM 1517 C C . THR A 1 193 ? -10.775 -2.210 -10.634 1.00 95.25 193 THR A C 1
ATOM 1519 O O . THR A 1 193 ? -10.810 -2.688 -11.770 1.00 95.25 193 THR A O 1
ATOM 1522 N N . ARG A 1 194 ? -9.631 -2.027 -9.953 1.00 94.12 194 ARG A N 1
ATOM 1523 C CA . ARG A 1 194 ? -8.278 -2.232 -10.494 1.00 94.12 194 ARG A CA 1
ATOM 1524 C C . ARG A 1 194 ? -7.799 -3.680 -10.426 1.00 94.12 194 ARG A C 1
ATOM 1526 O O . ARG A 1 194 ? -7.356 -4.222 -11.431 1.00 94.12 194 ARG A O 1
ATOM 1533 N N . CYS A 1 195 ? -7.827 -4.294 -9.242 1.00 94.31 195 CYS A N 1
ATOM 1534 C CA . CYS A 1 195 ? -7.232 -5.623 -9.033 1.00 94.31 195 CYS A CA 1
ATOM 1535 C C . CYS A 1 195 ? -8.243 -6.773 -8.973 1.00 94.31 195 CYS A C 1
ATOM 1537 O O . CYS A 1 195 ? -7.816 -7.923 -8.935 1.00 94.31 195 CYS A O 1
ATOM 1539 N N . LYS A 1 196 ? -9.548 -6.470 -8.983 1.00 94.94 196 LYS A N 1
ATOM 1540 C CA . LYS A 1 196 ? -10.667 -7.429 -8.975 1.00 94.94 196 LYS A CA 1
ATOM 1541 C C . LYS A 1 196 ? -10.778 -8.321 -7.729 1.00 94.94 196 LYS A C 1
ATOM 1543 O O . LYS A 1 196 ? -11.684 -9.139 -7.673 1.00 94.94 196 LYS A O 1
ATOM 1548 N N . ASN A 1 197 ? -9.922 -8.135 -6.721 1.00 93.75 197 ASN A N 1
ATOM 1549 C CA . ASN A 1 197 ? -10.041 -8.827 -5.433 1.00 93.75 197 ASN A CA 1
ATOM 1550 C C . ASN A 1 197 ? -11.165 -8.232 -4.575 1.00 93.75 197 ASN A C 1
ATOM 1552 O O . ASN A 1 197 ? -11.537 -7.068 -4.762 1.00 93.75 197 ASN A O 1
ATOM 1556 N N . LEU A 1 198 ? -11.652 -9.020 -3.615 1.00 92.81 198 LEU A N 1
ATOM 1557 C CA . LEU A 1 198 ? -12.658 -8.606 -2.636 1.00 92.81 198 LEU A CA 1
ATOM 1558 C C . LEU A 1 198 ? -12.195 -7.392 -1.815 1.00 92.81 198 LEU A C 1
ATOM 1560 O O . LEU A 1 198 ? -11.016 -7.253 -1.480 1.00 92.81 198 LEU A O 1
ATOM 1564 N N . MET A 1 199 ? -13.134 -6.500 -1.510 1.00 91.19 199 MET A N 1
ATOM 1565 C CA . MET A 1 199 ? -12.899 -5.289 -0.720 1.00 91.19 199 MET A CA 1
ATOM 1566 C C . MET A 1 199 ? -13.245 -5.515 0.751 1.00 91.19 199 MET A C 1
ATOM 1568 O O . MET A 1 199 ? -14.177 -6.252 1.057 1.00 91.19 199 MET A O 1
ATOM 1572 N N . LEU A 1 200 ? -12.520 -4.845 1.652 1.00 88.06 200 LEU A N 1
ATOM 1573 C CA . LEU A 1 200 ? -12.848 -4.791 3.078 1.00 88.06 200 LEU A CA 1
ATOM 1574 C C . LEU A 1 200 ? -14.001 -3.803 3.273 1.00 88.06 200 LEU A C 1
ATOM 1576 O O . LEU A 1 200 ? -13.769 -2.606 3.433 1.00 88.06 200 LEU A O 1
ATOM 1580 N N . ILE A 1 201 ? -15.234 -4.285 3.144 1.00 78.88 201 ILE A N 1
ATOM 1581 C CA . ILE A 1 201 ? -16.450 -3.524 3.465 1.00 78.88 201 ILE A CA 1
ATOM 1582 C C . ILE A 1 201 ? -16.768 -3.762 4.935 1.00 78.88 201 ILE A C 1
ATOM 1584 O O . ILE A 1 201 ? -16.718 -4.948 5.354 1.00 78.88 201 ILE A O 1
#

Foldseek 3Di:
DDPPDPLQFAWFPCLVPVVLLVVLLVLLVVQLVCLVVVLVVVLVVLVVVLVVVVVPDPDDDNVVSVVVSVVVSVVSVVVSVVSNVLSVQLNVQSPPDKFKWFFADKDWDWDDDPVRDDTDIKIWTWTQTPVRDTDIDIDLLCVLCVVPDDGGFMWIARRSFPNGIFGRRRPPVQWFAASHPSDTDGSPDQADPPPRRGGGD

Secondary structure (DSSP, 8-state):
------TTBS--SGGG-HHHHHHHHHHHHHHHHHHHHHHHHHHHHHHHHHHHHHHH-TTS-HHHHHHHHHHHHHHHHHHHHHHHHHHHHHHHHTTSPPEEEEEEEEEEEEEE-TTSS-EEEEEEEEEEETTS-EEEEEHHHHHHHHTT--TT-EEEE-TT-SS-EEESB-GGGTEEE-TTT--EEETT-SB-TTT-PBP--

Mean predicted aligned error: 7.52 Å

Radius of gyration: 21.89 Å; Cα contacts (8 Å, |Δi|>4): 303; chains: 1; bounding box: 74×38×61 Å

Solvent-accessible surface area (backbone atoms only — not comparable to full-atom values): 11247 Å² total; per-residue (Å²): 136,80,86,76,72,67,82,40,60,52,75,46,71,53,86,78,35,68,66,54,50,48,51,51,48,50,53,41,50,48,54,39,51,48,42,64,53,47,45,60,52,53,46,53,51,52,49,51,53,48,53,54,52,63,74,71,44,102,78,67,61,68,82,62,50,56,58,52,55,51,53,53,47,50,53,46,50,52,52,32,49,54,51,41,54,52,39,53,54,20,59,69,28,57,78,48,74,69,43,53,27,30,27,76,41,77,48,76,50,74,44,72,50,97,78,80,79,52,80,45,79,41,30,36,36,33,30,36,29,82,90,70,48,77,48,77,39,49,39,74,48,18,54,50,43,52,93,67,58,56,71,74,39,55,32,37,38,36,47,40,44,71,24,31,69,44,61,24,61,31,58,86,72,54,42,35,55,28,42,78,76,38,49,76,33,55,61,84,45,63,44,34,89,87,79,63,46,78,41,82,79

Nearest PDB structures (foldseek):
  6z0c-assembly1_A  TM=5.660E-01  e=4.575E+00  Escherichia coli
  6z0c-assembly4_D  TM=5.678E-01  e=6.146E+00  Escherichia coli

Sequence (201 aa):
MANEFDNTKGFSRLPQNPEFIDDMKKYLRKTLKYAMISVPIIYIVVLIITAIVSAKKDGLDMRTFIPVAIVLLAIFVIIGICVCISSLRNIGKLKLDSVDGTVIKKKKWSTYEREGRTRKTKYLITIETEDGKKVKVKDAKAAAVFEHVEEGEKVRFHPGYPFPVELFDKSRNGVNVCAFCGAANDLNAKTCTRCKNLMLI

pLDDT: mean 86.23, std 12.49, range [33.62, 98.06]